Protein AF-A0A7S3JII6-F1 (afdb_monomer_lite)

Radius of gyration: 33.73 Å; chains: 1; bounding box: 93×53×82 Å

pLDDT: mean 81.33, std 14.98, range [37.31, 97.88]

Sequence (235 aa):
NNKSQRLGDVFIVTFVVLNNILLLNLLIAILSSTYALLESKKVVLYINEILKLRNTLEYDRNCSALVSSFPPWNVIALAFLPFMMMLKEPQRLNSVLFHINYVPLLLIVLVAYLAINLLVIPVAYIKGVFVNLQQIWSYEYETSILYRILRFLIYFVLGVPILVLNLAADLAVFVIHCYQNKMSYRKLYKKTLTLSKEVYDYLEIRFEQEHREDKDTIFYTDLILSMREKMRVQQ

Foldseek 3Di:
DVVVVVVVVVVVVVVVVVVVVVVVVVVVVVCVVVCVVCVLCVVVVVVVVVVVVVVVQDDDLLCNLLSVADPPLNVVVVVCVVVSVPDPRRNVVSVVSNCVRCVVVVVVVLVVVLVVLVVCLVVVLVVVLVVLVVVLPDPPDPDDSVVSVVVSVCCNVCVSVVSVVVSVVVSVVSVCVVPPPPVVVVVVVCVLPPCDVVNVVVVVVVSVVVVVVPPPDDPPVVVVVVSVVVSVVSD

Secondary structure (DSSP, 8-state):
-HHHHHHHHHHHHHHHHHHHHHHHHHHHHHHHHHHHHHHHHHHHHHHHHHHHHHHHTS--TTTHHHHSPPTTTHHHHHHTHHHHHH-S-THHHHHHHHHHHHHHHHHHHHHHHHHHHHHHHHHHHHHHHHHHHHHHH-TT--S-HHHHHHHHHHHHHHHHHHHHHHHHHHHHHHHHHHH--THHHHHHHHTT-S--HHHHHHHHHHHHHHHHTT-S---HHHHHHHHHHHHHHT-

InterPro domains:
  IPR056336 Calcium channel YVC1-like, C-terminal transmembrane domain [PF23317] (5-111)

Organism: NCBI:txid151035

Structure (mmCIF, N/CA/C/O backbone):
data_AF-A0A7S3JII6-F1
#
_entry.id   AF-A0A7S3JII6-F1
#
loop_
_atom_site.group_PDB
_atom_site.id
_atom_site.type_symbol
_atom_site.label_atom_id
_atom_site.label_alt_id
_atom_site.label_comp_id
_atom_site.label_asym_id
_atom_site.label_entity_id
_atom_site.label_seq_id
_atom_site.pdbx_PDB_ins_code
_atom_site.Cartn_x
_atom_site.Cartn_y
_atom_site.Cartn_z
_atom_site.occupancy
_atom_site.B_iso_or_equiv
_atom_site.auth_seq_id
_atom_site.auth_comp_id
_atom_site.auth_asym_id
_atom_site.auth_atom_id
_atom_site.pdbx_PDB_model_num
ATOM 1 N N . ASN A 1 1 ? -66.113 -24.465 38.629 1.00 61.88 1 ASN A N 1
ATOM 2 C CA . ASN A 1 1 ? -64.723 -24.183 38.207 1.00 61.88 1 ASN A CA 1
ATOM 3 C C . ASN A 1 1 ? -64.566 -23.578 36.815 1.00 61.88 1 ASN A C 1
ATOM 5 O O . ASN A 1 1 ? -63.849 -22.595 36.710 1.00 61.88 1 ASN A O 1
ATOM 9 N N . ASN A 1 2 ? -65.264 -24.041 35.772 1.00 69.75 2 ASN A N 1
ATOM 10 C CA . ASN A 1 2 ? -64.988 -23.597 34.389 1.00 69.75 2 ASN A CA 1
ATOM 11 C C . ASN A 1 2 ? -65.230 -22.101 34.085 1.00 69.75 2 ASN A C 1
ATOM 13 O O . ASN A 1 2 ? -64.598 -21.559 33.186 1.00 69.75 2 ASN A O 1
ATOM 17 N N . LYS A 1 3 ? -66.119 -21.405 34.813 1.00 71.94 3 LYS A N 1
ATOM 18 C CA . LYS A 1 3 ? -66.345 -19.957 34.609 1.00 71.94 3 LYS A CA 1
ATOM 19 C C . LYS A 1 3 ? -65.189 -19.087 35.122 1.00 71.94 3 LYS A C 1
ATOM 21 O O . LYS A 1 3 ? -64.893 -18.076 34.503 1.00 71.94 3 LYS A O 1
ATOM 26 N N . SER A 1 4 ? -64.531 -19.495 36.211 1.00 74.62 4 SER A N 1
ATOM 27 C CA . SER A 1 4 ? -63.391 -18.759 36.781 1.00 74.62 4 SER A CA 1
ATOM 28 C C . SER A 1 4 ? -62.140 -18.903 35.906 1.00 74.62 4 SER A C 1
ATOM 30 O O . SER A 1 4 ? -61.476 -17.918 35.608 1.00 74.62 4 SER A O 1
ATOM 32 N N . GLN A 1 5 ? -61.887 -20.109 35.382 1.00 80.12 5 GLN A N 1
ATOM 33 C CA . GLN A 1 5 ? -60.766 -20.362 34.464 1.00 80.12 5 GLN A CA 1
ATOM 34 C C . GLN A 1 5 ? -60.878 -19.554 33.164 1.00 80.12 5 GLN A C 1
ATOM 36 O O . GLN A 1 5 ? -59.918 -18.904 32.769 1.00 80.12 5 GLN A O 1
ATOM 41 N N . ARG A 1 6 ? -62.074 -19.479 32.562 1.00 84.50 6 ARG A N 1
ATOM 42 C CA . ARG A 1 6 ? -62.293 -18.685 31.339 1.00 84.50 6 ARG A CA 1
ATOM 43 C C . ARG A 1 6 ? -62.038 -17.187 31.527 1.00 84.50 6 ARG A C 1
ATOM 45 O O . ARG A 1 6 ? -61.585 -16.534 30.596 1.00 84.50 6 ARG A O 1
ATOM 52 N N . LEU A 1 7 ? -62.328 -16.637 32.708 1.00 87.81 7 LEU A N 1
ATOM 53 C CA . LEU A 1 7 ? -62.025 -15.235 33.015 1.00 87.81 7 LEU A CA 1
ATOM 54 C C . LEU A 1 7 ? -60.517 -15.004 33.169 1.00 87.81 7 LEU A C 1
ATOM 56 O O . LEU A 1 7 ? -60.014 -13.984 32.704 1.00 87.81 7 LEU A O 1
ATOM 60 N N . GLY A 1 8 ? -59.800 -15.966 33.759 1.00 88.44 8 GLY A N 1
ATOM 61 C CA . GLY A 1 8 ? -58.338 -15.944 33.837 1.00 88.44 8 GLY A CA 1
ATOM 62 C C . GLY A 1 8 ? -57.680 -15.942 32.457 1.00 88.44 8 GLY A C 1
ATOM 63 O O . GLY A 1 8 ? -56.822 -15.102 32.193 1.00 88.44 8 GLY A O 1
ATOM 64 N N . ASP A 1 9 ? -58.142 -16.805 31.550 1.00 90.62 9 ASP A N 1
ATOM 65 C CA . ASP A 1 9 ? -57.587 -16.905 30.194 1.00 90.62 9 ASP A CA 1
ATOM 66 C C . ASP A 1 9 ? -57.788 -15.607 29.396 1.00 90.62 9 ASP A C 1
ATOM 68 O O . ASP A 1 9 ? -56.856 -15.101 28.770 1.00 90.62 9 ASP A O 1
ATOM 72 N N . VAL A 1 10 ? -58.984 -15.008 29.469 1.00 93.12 10 VAL A N 1
ATOM 73 C CA . VAL A 1 10 ? -59.280 -13.729 28.798 1.00 93.12 10 VAL A CA 1
ATOM 74 C C . VAL A 1 10 ? -58.430 -12.591 29.368 1.00 93.12 10 VAL A C 1
ATOM 76 O O . VAL A 1 10 ? -57.943 -11.748 28.609 1.00 93.12 10 VAL A O 1
ATOM 79 N N . PHE A 1 11 ? -58.207 -12.569 30.684 1.00 95.62 11 PHE A N 1
ATOM 80 C CA . PHE A 1 11 ? -57.358 -11.565 31.323 1.00 95.62 11 PHE A CA 1
ATOM 81 C C . PHE A 1 11 ? -55.892 -11.697 30.892 1.00 95.62 11 PHE A C 1
ATOM 83 O O . PHE A 1 11 ? -55.276 -10.696 30.530 1.00 95.62 11 PHE A O 1
ATOM 90 N N . ILE A 1 12 ? -55.351 -12.919 30.855 1.00 95.38 12 ILE A N 1
ATOM 91 C CA . ILE A 1 12 ? -53.966 -13.175 30.428 1.00 95.38 12 ILE A CA 1
ATOM 92 C C . ILE A 1 12 ? -53.769 -12.774 28.964 1.00 95.38 12 ILE A C 1
ATOM 94 O O . ILE A 1 12 ? -52.814 -12.063 28.654 1.00 95.38 12 ILE A O 1
ATOM 98 N N . VAL A 1 13 ? -54.678 -13.167 28.067 1.00 94.62 13 VAL A N 1
ATOM 99 C CA . VAL A 1 13 ? -54.579 -12.812 26.642 1.00 94.62 13 VAL A CA 1
ATOM 100 C C . VAL A 1 13 ? -54.650 -11.297 26.452 1.00 94.62 13 VAL A C 1
ATOM 102 O O . VAL A 1 13 ? -53.819 -10.730 25.743 1.00 94.62 13 VAL A O 1
ATOM 105 N N . THR A 1 14 ? -55.583 -10.623 27.131 1.00 94.50 14 THR A N 1
ATOM 106 C CA . THR A 1 14 ? -55.715 -9.160 27.051 1.00 94.50 14 THR A CA 1
ATOM 107 C C . THR A 1 14 ? -54.461 -8.467 27.575 1.00 94.50 14 THR A C 1
ATOM 109 O O . THR A 1 14 ? -53.946 -7.558 26.928 1.00 94.50 14 THR A O 1
ATOM 112 N N . PHE A 1 15 ? -53.922 -8.929 28.706 1.00 95.94 15 PHE A N 1
ATOM 113 C CA . PHE A 1 15 ? -52.698 -8.387 29.287 1.00 95.94 15 PHE A CA 1
ATOM 114 C C . PHE A 1 15 ? -51.492 -8.555 28.352 1.00 95.94 15 PHE A C 1
ATOM 116 O O . PHE A 1 15 ? -50.757 -7.595 28.131 1.00 95.94 15 PHE A O 1
ATOM 123 N N . VAL A 1 16 ? -51.312 -9.736 27.749 1.00 97.00 16 VAL A N 1
ATOM 124 C CA . VAL A 1 16 ? -50.206 -10.010 26.814 1.00 97.00 16 VAL A CA 1
ATOM 125 C C . VAL A 1 16 ? -50.315 -9.159 25.547 1.00 97.00 16 VAL A C 1
ATOM 127 O O . VAL A 1 16 ? -49.310 -8.605 25.101 1.00 97.00 16 VAL A O 1
ATOM 130 N N . VAL A 1 17 ? -51.515 -9.019 24.976 1.00 96.56 17 VAL A N 1
ATOM 131 C CA . VAL A 1 17 ? -51.734 -8.195 23.775 1.00 96.56 17 VAL A CA 1
ATOM 132 C C . VAL A 1 17 ? -51.447 -6.723 24.070 1.00 96.56 17 VAL A C 1
ATOM 134 O O . VAL A 1 17 ? -50.718 -6.077 23.318 1.00 96.56 17 VAL A O 1
ATOM 137 N N . LEU A 1 18 ? -51.958 -6.201 25.185 1.00 96.94 18 LEU A N 1
ATOM 138 C CA . LEU A 1 18 ? -51.781 -4.799 25.564 1.00 96.94 18 LEU A CA 1
ATOM 139 C C . LEU A 1 18 ? -50.307 -4.490 25.872 1.00 96.94 18 LEU A C 1
ATOM 141 O O . LEU A 1 18 ? -49.785 -3.474 25.418 1.00 96.94 18 LEU A O 1
ATOM 145 N N . ASN A 1 19 ? -49.609 -5.400 26.559 1.00 96.56 19 ASN A N 1
ATOM 146 C CA . ASN A 1 19 ? -48.182 -5.261 26.852 1.00 96.56 19 ASN A CA 1
ATOM 147 C C . ASN A 1 19 ? -47.326 -5.288 25.571 1.00 96.56 19 ASN A C 1
ATOM 149 O O . ASN A 1 19 ? -46.477 -4.419 25.390 1.00 96.56 19 ASN A O 1
ATOM 153 N N . ASN A 1 20 ? -47.608 -6.201 24.633 1.00 95.00 20 ASN A N 1
ATOM 154 C CA . ASN A 1 20 ? -46.906 -6.244 23.345 1.00 95.00 20 ASN A CA 1
ATOM 155 C C . ASN A 1 20 ? -47.120 -4.975 22.513 1.00 95.00 20 ASN A C 1
ATOM 157 O O . ASN A 1 20 ? -46.159 -4.446 21.961 1.00 95.00 20 ASN A O 1
ATOM 161 N N . ILE A 1 21 ? -48.354 -4.464 22.439 1.00 97.56 21 ILE A N 1
ATOM 162 C CA . ILE A 1 21 ? -48.643 -3.213 21.720 1.00 97.56 21 ILE A CA 1
ATOM 163 C C . ILE A 1 21 ? -47.882 -2.045 22.361 1.00 97.56 21 ILE A C 1
ATOM 165 O O . ILE A 1 21 ? -47.295 -1.224 21.654 1.00 97.56 21 ILE A O 1
ATOM 169 N N . LEU A 1 22 ? -47.852 -1.985 23.694 1.00 96.88 22 LEU A N 1
ATOM 170 C CA . LEU A 1 22 ? -47.154 -0.932 24.428 1.00 96.88 22 LEU A CA 1
ATOM 171 C C . LEU A 1 22 ? -45.637 -0.997 24.198 1.00 96.88 22 LEU A C 1
ATOM 173 O O . LEU A 1 22 ? -45.035 0.021 23.856 1.00 96.88 22 LEU A O 1
ATOM 177 N N . LEU A 1 23 ? -45.026 -2.181 24.317 1.00 97.12 23 LEU A N 1
ATOM 178 C CA . LEU A 1 23 ? -43.593 -2.377 24.071 1.00 97.12 23 LEU A CA 1
ATOM 179 C C . LEU A 1 23 ? -43.206 -2.068 22.624 1.00 97.12 23 LEU A C 1
ATOM 181 O O . LEU A 1 23 ? -42.184 -1.421 22.397 1.00 97.12 23 LEU A O 1
ATOM 185 N N . LEU A 1 24 ? -44.022 -2.484 21.652 1.00 97.19 24 LEU A N 1
ATOM 186 C CA . LEU A 1 24 ? -43.763 -2.217 20.240 1.00 97.19 24 LEU A CA 1
ATOM 187 C C . LEU A 1 24 ? -43.784 -0.710 19.955 1.00 97.19 24 LEU A C 1
ATOM 189 O O . LEU A 1 24 ? -42.853 -0.185 19.347 1.00 97.19 24 LEU A O 1
ATOM 193 N N . ASN A 1 25 ? -44.803 -0.003 20.448 1.00 97.44 25 ASN A N 1
ATOM 194 C CA . ASN A 1 25 ? -44.913 1.443 20.262 1.00 97.44 25 ASN A CA 1
ATOM 195 C C . ASN A 1 25 ? -43.765 2.199 20.943 1.00 97.44 25 ASN A C 1
ATOM 197 O O . ASN A 1 25 ? -43.229 3.149 20.370 1.00 97.44 25 ASN A O 1
ATOM 201 N N . LEU A 1 26 ? -43.343 1.758 22.132 1.00 96.88 26 LEU A N 1
ATOM 202 C CA . LEU A 1 26 ? -42.187 2.329 22.823 1.00 96.88 26 LEU A CA 1
ATOM 203 C C . LEU A 1 26 ? -40.892 2.119 22.023 1.00 96.88 26 LEU A C 1
ATOM 205 O O . LEU A 1 26 ? -40.102 3.049 21.862 1.00 96.88 26 LEU A O 1
ATOM 209 N N . LEU A 1 27 ? -40.680 0.911 21.502 1.00 97.38 27 LEU A N 1
ATOM 210 C CA . LEU A 1 27 ? -39.494 0.565 20.725 1.00 97.38 27 LEU A CA 1
ATOM 211 C C . LEU A 1 27 ? -39.422 1.390 19.435 1.00 97.38 27 LEU A C 1
ATOM 213 O O . LEU A 1 27 ? -38.369 1.953 19.138 1.00 97.38 27 LEU A O 1
ATOM 217 N N . ILE A 1 28 ? -40.545 1.540 18.725 1.00 96.75 28 ILE A N 1
ATOM 218 C CA . ILE A 1 28 ? -40.638 2.396 17.534 1.00 96.75 28 ILE A CA 1
ATOM 219 C C . ILE A 1 28 ? -40.289 3.848 17.885 1.00 96.75 28 ILE A C 1
ATOM 221 O O . ILE A 1 28 ? -39.518 4.475 17.160 1.00 96.75 28 ILE A O 1
ATOM 225 N N . ALA A 1 29 ? -40.787 4.375 19.008 1.00 97.69 29 ALA A N 1
ATOM 226 C CA . ALA A 1 29 ? -40.477 5.737 19.440 1.00 97.69 29 ALA A CA 1
ATOM 227 C C . ALA A 1 29 ? -38.977 5.935 19.737 1.00 97.69 29 ALA A C 1
ATOM 229 O O . ALA A 1 29 ? -38.378 6.912 19.279 1.00 97.69 29 ALA A O 1
ATOM 230 N N . ILE A 1 30 ? -38.343 4.992 20.444 1.00 97.19 30 ILE A N 1
ATOM 231 C CA . ILE A 1 30 ? -36.904 5.050 20.755 1.00 97.19 30 ILE A CA 1
ATOM 232 C C . ILE A 1 30 ? -36.065 4.941 19.476 1.00 97.19 30 ILE A C 1
ATOM 234 O O . ILE A 1 30 ? -35.140 5.733 19.280 1.00 97.19 30 ILE A O 1
ATOM 238 N N . LEU A 1 31 ? -36.387 4.002 18.582 1.00 95.50 31 LEU A N 1
ATOM 239 C CA . LEU A 1 31 ? -35.682 3.853 17.306 1.00 95.50 31 LEU A CA 1
ATOM 240 C C . LEU A 1 31 ? -35.848 5.095 16.438 1.00 95.50 31 LEU A C 1
ATOM 242 O O . LEU A 1 31 ? -34.854 5.616 15.950 1.00 95.50 31 LEU A O 1
ATOM 246 N N . SER A 1 32 ? -37.058 5.638 16.312 1.00 96.56 32 SER A N 1
ATOM 247 C CA . SER A 1 32 ? -37.284 6.865 15.544 1.00 96.56 32 SER A CA 1
ATOM 248 C C . SER A 1 32 ? -36.476 8.042 16.099 1.00 96.56 32 SER A C 1
ATOM 250 O O . SER A 1 32 ? -35.875 8.790 15.329 1.00 96.56 32 SER A O 1
ATOM 252 N N . SER A 1 33 ? -36.417 8.197 17.425 1.00 95.19 33 SER A N 1
ATOM 253 C CA . SER A 1 33 ? -35.642 9.269 18.057 1.00 95.19 33 SER A CA 1
ATOM 254 C C . SER A 1 33 ? -34.132 9.080 17.888 1.00 95.19 33 SER A C 1
ATOM 256 O O . SER A 1 33 ? -33.412 10.053 17.666 1.00 95.19 33 SER A O 1
ATOM 258 N N . THR A 1 34 ? -33.637 7.848 18.010 1.00 91.75 34 THR A N 1
ATOM 259 C CA . THR A 1 34 ? -32.206 7.544 17.867 1.00 91.75 34 THR A CA 1
ATOM 260 C C . THR A 1 34 ? -31.752 7.609 16.411 1.00 91.75 34 THR A C 1
ATOM 262 O O . THR A 1 34 ? -30.670 8.133 16.155 1.00 91.75 34 THR A O 1
ATOM 265 N N . TYR A 1 35 ? -32.582 7.182 15.455 1.00 91.81 35 TYR A N 1
ATOM 266 C CA . TYR A 1 35 ? -32.318 7.340 14.023 1.00 91.81 35 TYR A CA 1
ATOM 267 C C . TYR A 1 35 ? -32.239 8.807 13.619 1.00 91.81 35 TYR A C 1
ATOM 269 O O . TYR A 1 35 ? -31.261 9.182 12.983 1.00 91.81 35 TYR A O 1
ATOM 277 N N . ALA A 1 36 ? -33.184 9.654 14.042 1.00 89.00 36 ALA A N 1
ATOM 278 C CA . ALA A 1 36 ? -33.135 11.087 13.739 1.00 89.00 36 ALA A CA 1
ATOM 279 C C . ALA A 1 36 ? -31.847 11.756 14.271 1.00 89.00 36 ALA A C 1
ATOM 281 O O . ALA A 1 36 ? -31.237 12.595 13.604 1.00 89.00 36 ALA A O 1
ATOM 282 N N . LEU A 1 37 ? -31.385 11.342 15.457 1.00 85.44 37 LEU A N 1
ATOM 283 C CA . LEU A 1 37 ? -30.135 11.834 16.040 1.00 85.44 37 LEU A CA 1
ATOM 284 C C . LEU A 1 37 ? -28.891 11.288 15.316 1.00 85.44 37 LEU A C 1
ATOM 286 O O . LEU A 1 37 ? -27.921 12.018 15.121 1.00 85.44 37 LEU A O 1
ATOM 290 N N . LEU A 1 38 ? -28.901 10.018 14.905 1.00 85.19 38 LEU A N 1
ATOM 291 C CA . LEU A 1 38 ? -27.789 9.394 14.182 1.00 85.19 38 LEU A CA 1
ATOM 292 C C . LEU A 1 38 ? -27.670 9.903 12.743 1.00 85.19 38 LEU A C 1
ATOM 294 O O . LEU A 1 38 ? -26.554 10.120 12.279 1.00 85.19 38 LEU A O 1
ATOM 298 N N . GLU A 1 39 ? -28.787 10.124 12.053 1.00 85.25 39 GLU A N 1
ATOM 299 C CA . GLU A 1 39 ? -28.851 10.622 10.674 1.00 85.25 39 GLU A CA 1
ATOM 300 C C . GLU A 1 39 ? -28.074 11.936 10.519 1.00 85.25 39 GLU A C 1
ATOM 302 O O . GLU A 1 39 ? -27.218 12.048 9.640 1.00 85.25 39 GLU A O 1
ATOM 307 N N . SER A 1 40 ? -28.311 12.885 11.430 1.00 78.81 40 SER A N 1
ATOM 308 C CA . SER A 1 40 ? -27.662 14.202 11.422 1.00 78.81 40 SER A CA 1
ATOM 309 C C . SER A 1 40 ? -26.173 14.146 11.788 1.00 78.81 40 SER A C 1
ATOM 311 O O . SER A 1 40 ? -25.389 14.957 11.298 1.00 78.81 40 SER A O 1
ATOM 313 N N . LYS A 1 41 ? -25.740 13.171 12.605 1.00 79.44 41 LYS A N 1
ATOM 314 C CA . LYS A 1 41 ? -24.352 13.082 13.109 1.00 79.44 41 LYS A CA 1
ATOM 315 C C . LYS A 1 41 ? -23.489 11.989 12.463 1.00 79.44 41 LYS A C 1
ATOM 317 O O . LYS A 1 41 ? -22.295 11.909 12.765 1.00 79.44 41 LYS A O 1
ATOM 322 N N . LYS A 1 42 ? -24.034 11.162 11.559 1.00 78.88 42 LYS A N 1
ATOM 323 C CA . LYS A 1 42 ? -23.351 9.976 10.992 1.00 78.88 42 LYS A CA 1
ATOM 324 C C . LYS A 1 42 ? -21.993 10.288 10.363 1.00 78.88 42 LYS A C 1
ATOM 326 O O . LYS A 1 42 ? -21.028 9.565 10.596 1.00 78.88 42 LYS A O 1
ATOM 331 N N . VAL A 1 43 ? -21.896 11.383 9.606 1.00 73.69 43 VAL A N 1
ATOM 332 C CA . VAL A 1 43 ? -20.669 11.760 8.883 1.00 73.69 43 VAL A CA 1
ATOM 333 C C . VAL A 1 43 ? -19.572 12.195 9.853 1.00 73.69 43 VAL A C 1
ATOM 335 O O . VAL A 1 43 ? -18.434 11.743 9.741 1.00 73.69 43 VAL A O 1
ATOM 338 N N . VAL A 1 44 ? -19.916 13.027 10.838 1.00 73.25 44 VAL A N 1
ATOM 339 C CA . VAL A 1 44 ? -18.966 13.514 11.849 1.00 73.25 44 VAL A CA 1
ATOM 340 C C . VAL A 1 44 ? -18.454 12.356 12.700 1.00 73.25 44 VAL A C 1
ATOM 342 O O . VAL A 1 44 ? -17.246 12.228 12.902 1.00 73.25 44 VAL A O 1
ATOM 345 N N . LEU A 1 45 ? -19.351 11.470 13.143 1.00 75.69 45 LEU A N 1
ATOM 346 C CA . LEU A 1 45 ? -18.983 10.270 13.896 1.00 75.69 45 LEU A CA 1
ATOM 347 C C . LEU A 1 45 ? -18.068 9.348 13.078 1.00 75.69 45 LEU A C 1
ATOM 349 O O . LEU A 1 45 ? -17.054 8.886 13.599 1.00 75.69 45 LEU A O 1
ATOM 353 N N . TYR A 1 46 ? -18.371 9.142 11.794 1.00 76.88 46 TYR A N 1
ATOM 354 C CA . TYR A 1 46 ? -17.549 8.334 10.892 1.00 76.88 46 TYR A CA 1
ATOM 355 C C . TYR A 1 46 ? -16.142 8.918 10.695 1.00 76.88 46 TYR A C 1
ATOM 357 O O . TYR A 1 46 ? -15.146 8.207 10.834 1.00 76.88 46 TYR A O 1
ATOM 365 N N . ILE A 1 47 ? -16.036 10.224 10.427 1.00 73.00 47 ILE A N 1
ATOM 366 C CA . ILE A 1 47 ? -14.741 10.905 10.278 1.00 73.00 47 ILE A CA 1
ATOM 367 C C . ILE A 1 47 ? -13.952 10.849 11.589 1.00 73.00 47 ILE A C 1
ATOM 369 O O . ILE A 1 47 ? -12.752 10.572 11.569 1.00 73.00 47 ILE A O 1
ATOM 373 N N . ASN A 1 48 ? -14.608 11.071 12.730 1.00 73.69 48 ASN A N 1
ATOM 374 C CA . ASN A 1 48 ? -13.970 10.994 14.041 1.00 73.69 48 ASN A CA 1
ATOM 375 C C . ASN A 1 48 ? -13.399 9.594 14.300 1.00 73.69 48 ASN A C 1
ATOM 377 O O . ASN A 1 48 ? -12.257 9.465 14.734 1.00 73.69 48 ASN A O 1
ATOM 381 N N . GLU A 1 49 ? -14.148 8.546 13.969 1.00 75.94 49 GLU A N 1
ATOM 382 C CA . GLU A 1 49 ? -13.677 7.175 14.142 1.00 75.94 49 GLU A CA 1
ATOM 383 C C . GLU A 1 49 ? -12.485 6.863 13.229 1.00 75.94 49 GLU A C 1
ATOM 385 O O . GLU A 1 49 ? -11.484 6.319 13.693 1.00 75.94 49 GLU A O 1
ATOM 390 N N . ILE A 1 50 ? -12.501 7.317 11.970 1.00 69.25 50 ILE A N 1
ATOM 391 C CA . ILE A 1 50 ? -11.333 7.217 11.078 1.00 69.25 50 ILE A CA 1
ATOM 392 C C . ILE A 1 50 ? -10.118 7.946 11.664 1.00 69.25 50 ILE A C 1
ATOM 394 O O . ILE A 1 50 ? -8.996 7.440 11.587 1.00 69.25 50 ILE A O 1
ATOM 398 N N . LEU A 1 51 ? -10.309 9.136 12.237 1.00 68.69 51 LEU A N 1
ATOM 399 C CA . LEU A 1 51 ? -9.224 9.914 12.838 1.00 68.69 51 LEU A CA 1
ATOM 400 C C . LEU A 1 51 ? -8.668 9.240 14.099 1.00 68.69 51 LEU A C 1
ATOM 402 O O . LEU A 1 51 ? -7.446 9.184 14.272 1.00 68.69 51 LEU A O 1
ATOM 406 N N . LYS A 1 52 ? -9.535 8.675 14.944 1.00 71.88 52 LYS A N 1
ATOM 407 C CA . LYS A 1 52 ? -9.136 7.890 16.119 1.00 71.88 52 LYS A CA 1
ATOM 408 C C . LYS A 1 52 ? -8.365 6.642 15.719 1.00 71.88 52 LYS A C 1
ATOM 410 O O . LYS A 1 52 ? -7.273 6.427 16.248 1.00 71.88 52 LYS A O 1
ATOM 415 N N . LEU A 1 53 ? -8.887 5.875 14.759 1.00 69.94 53 LEU A N 1
ATOM 416 C CA . LEU A 1 53 ? -8.232 4.687 14.211 1.00 69.94 53 LEU A CA 1
ATOM 417 C C . LEU A 1 53 ? -6.881 5.045 13.599 1.00 69.94 53 LEU A C 1
ATOM 419 O O . LEU A 1 53 ? -5.888 4.373 13.854 1.00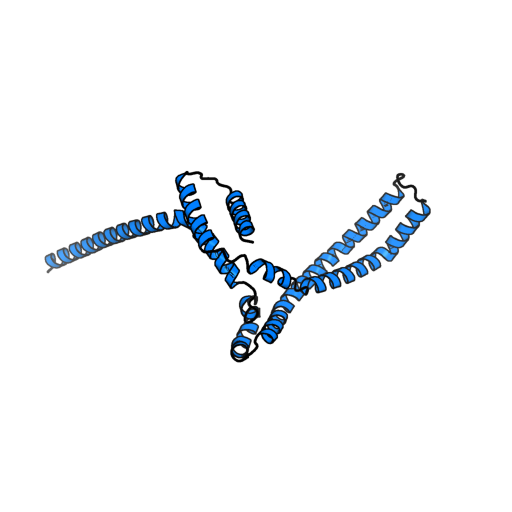 69.94 53 LEU A O 1
ATOM 423 N N . ARG A 1 54 ? -6.792 6.155 12.861 1.00 65.88 54 ARG A N 1
ATOM 424 C CA . ARG A 1 54 ? -5.517 6.642 12.328 1.00 65.88 54 ARG A CA 1
ATOM 425 C C . ARG A 1 54 ? -4.504 6.906 13.439 1.00 65.88 54 ARG A C 1
ATOM 427 O O . ARG A 1 54 ? -3.352 6.546 13.254 1.00 65.88 54 ARG A O 1
ATOM 434 N N . ASN A 1 55 ? -4.908 7.529 14.548 1.00 63.56 55 ASN A N 1
ATOM 435 C CA . ASN A 1 55 ? -4.011 7.812 15.673 1.00 63.56 55 ASN A CA 1
ATOM 436 C C . ASN A 1 55 ? -3.599 6.552 16.444 1.00 63.56 55 ASN A C 1
ATOM 438 O O . ASN A 1 55 ? -2.466 6.477 16.908 1.00 63.56 55 ASN A O 1
ATOM 442 N N . THR A 1 56 ? -4.481 5.559 16.558 1.00 63.06 56 THR A N 1
ATOM 443 C CA . THR A 1 56 ? -4.170 4.281 17.228 1.00 63.06 56 THR A CA 1
ATOM 444 C C . THR A 1 56 ? -3.338 3.336 16.364 1.00 63.06 56 THR A C 1
ATOM 446 O O . THR A 1 56 ? -2.539 2.576 16.901 1.00 63.06 56 THR A O 1
ATOM 449 N N . LEU A 1 57 ? -3.475 3.401 15.039 1.00 63.31 57 LEU A N 1
ATOM 450 C CA . LEU A 1 57 ? -2.676 2.628 14.081 1.00 63.31 57 LEU A CA 1
ATOM 451 C C . LEU A 1 57 ? -1.301 3.256 13.795 1.00 63.31 57 LEU A C 1
ATOM 453 O O . LEU A 1 57 ? -0.532 2.723 12.993 1.00 63.31 57 LEU A O 1
ATOM 457 N N . GLU A 1 58 ? -0.979 4.400 14.402 1.00 63.12 58 GLU A N 1
ATOM 458 C CA . GLU A 1 58 ? 0.321 5.030 14.204 1.00 63.12 58 GLU A CA 1
ATOM 459 C C . GLU A 1 58 ? 1.458 4.285 14.884 1.00 63.12 58 GLU A C 1
ATOM 461 O O . GLU A 1 58 ? 1.319 3.666 15.935 1.00 63.12 58 GLU A O 1
ATOM 466 N N . TYR A 1 59 ? 2.634 4.415 14.273 1.00 63.59 59 TYR A N 1
ATOM 467 C CA . TYR A 1 59 ? 3.846 3.792 14.763 1.00 63.59 59 TYR A CA 1
ATOM 468 C C . TYR A 1 59 ? 4.286 4.399 16.113 1.00 63.59 59 TYR A C 1
ATOM 470 O O . TYR A 1 59 ? 4.980 5.422 16.151 1.00 63.59 59 TYR A O 1
ATOM 478 N N . ASP A 1 60 ? 3.932 3.751 17.225 1.00 69.25 60 ASP A N 1
ATOM 479 C CA . ASP A 1 60 ? 4.548 3.956 18.537 1.00 69.25 60 ASP A CA 1
ATOM 480 C C . ASP A 1 60 ? 5.901 3.224 18.655 1.00 69.25 60 ASP A C 1
ATOM 482 O O . ASP A 1 60 ? 6.023 2.018 18.420 1.00 69.25 60 ASP A O 1
ATOM 486 N N . ARG A 1 61 ? 6.948 3.934 19.082 1.00 67.62 61 ARG A N 1
ATOM 487 C CA . ARG A 1 61 ? 8.299 3.368 19.236 1.00 67.62 61 ARG A CA 1
ATOM 488 C C . ARG A 1 61 ? 8.355 2.203 20.223 1.00 67.62 61 ARG A C 1
ATOM 490 O O . ARG A 1 61 ? 9.286 1.404 20.118 1.00 67.62 61 ARG A O 1
ATOM 497 N N . ASN A 1 62 ? 7.394 2.104 21.136 1.00 74.19 62 ASN A N 1
ATOM 498 C CA . ASN A 1 62 ? 7.400 1.084 22.178 1.00 74.19 62 ASN A CA 1
ATOM 499 C C . ASN A 1 62 ? 6.625 -0.181 21.783 1.00 74.19 62 ASN A C 1
ATOM 501 O O . ASN A 1 62 ? 7.113 -1.272 22.053 1.00 74.19 62 ASN A O 1
ATOM 505 N N . CYS A 1 63 ? 5.481 -0.050 21.097 1.00 73.75 63 CYS A N 1
ATOM 506 C CA . CYS A 1 63 ? 4.562 -1.176 20.861 1.00 73.75 63 CYS A CA 1
ATOM 507 C C . CYS A 1 63 ? 4.151 -1.388 19.391 1.00 73.75 63 CYS A C 1
ATOM 509 O O . CYS A 1 63 ? 3.292 -2.225 19.114 1.00 73.75 63 CYS A O 1
ATOM 511 N N . SER A 1 64 ? 4.738 -0.667 18.427 1.00 72.81 64 SER A N 1
ATOM 512 C CA . SER A 1 64 ? 4.319 -0.753 17.013 1.00 72.81 64 SER A CA 1
ATOM 513 C C . SER A 1 64 ? 4.304 -2.153 16.428 1.00 72.81 64 SER A C 1
ATOM 515 O O . SER A 1 64 ? 3.391 -2.473 15.673 1.00 72.81 64 SER A O 1
ATOM 517 N N . ALA A 1 65 ? 5.300 -2.986 16.729 1.00 78.38 65 ALA A N 1
ATOM 518 C CA . ALA A 1 65 ? 5.388 -4.323 16.158 1.00 78.38 65 ALA A CA 1
ATOM 519 C C . ALA A 1 65 ? 4.199 -5.194 16.573 1.00 78.38 65 ALA A C 1
ATOM 521 O O . ALA A 1 65 ? 3.769 -6.023 15.785 1.00 78.38 65 ALA A O 1
ATOM 522 N N . LEU A 1 66 ? 3.623 -4.976 17.759 1.00 77.38 66 LEU A N 1
ATOM 523 C CA . LEU A 1 66 ? 2.453 -5.725 18.232 1.00 77.38 66 LEU A CA 1
ATOM 524 C C . LEU A 1 66 ? 1.188 -5.353 17.452 1.00 77.38 66 LEU A C 1
ATOM 526 O O . LEU A 1 66 ? 0.407 -6.226 17.091 1.00 77.38 66 LEU A O 1
ATOM 530 N N . VAL A 1 67 ? 1.002 -4.064 17.161 1.00 76.38 67 VAL A N 1
ATOM 531 C CA . VAL A 1 67 ? -0.198 -3.560 16.469 1.00 76.38 67 VAL A CA 1
ATOM 532 C C . VAL A 1 67 ? -0.114 -3.769 14.954 1.00 76.38 67 VAL A C 1
ATOM 534 O O . VAL A 1 67 ? -1.119 -4.043 14.307 1.00 76.38 67 VAL A O 1
ATOM 537 N N . SER A 1 68 ? 1.087 -3.664 14.379 1.00 76.31 68 SER A N 1
ATOM 538 C CA . SER A 1 68 ? 1.321 -3.752 12.925 1.00 76.31 68 SER A CA 1
ATOM 539 C C . SER A 1 68 ? 1.572 -5.170 12.405 1.00 76.31 68 SER A C 1
ATOM 541 O O . SER A 1 68 ? 1.851 -5.357 11.222 1.00 76.31 68 SER A O 1
ATOM 543 N N . SER A 1 69 ? 1.478 -6.181 13.269 1.00 81.06 69 SER A N 1
ATOM 544 C CA . SER A 1 69 ? 1.674 -7.570 12.862 1.00 81.06 69 SER A CA 1
ATOM 545 C C . SER A 1 69 ? 0.490 -8.094 12.059 1.00 81.06 69 SER A C 1
ATOM 547 O O . SER A 1 69 ? -0.650 -8.091 12.522 1.00 81.06 69 SER A O 1
ATOM 549 N N . PHE A 1 70 ? 0.767 -8.621 10.870 1.00 80.94 70 PHE A N 1
ATOM 550 C CA . PHE A 1 70 ? -0.249 -9.261 10.042 1.00 80.94 70 PHE A CA 1
ATOM 551 C C . PHE A 1 70 ? -0.697 -10.598 10.661 1.00 80.94 70 PHE A C 1
ATOM 553 O O . PHE A 1 70 ? 0.148 -11.386 11.093 1.00 80.94 70 PHE A O 1
ATOM 560 N N . PRO A 1 71 ? -2.003 -10.914 10.704 1.00 82.31 71 PRO A N 1
ATOM 561 C CA . PRO A 1 71 ? -2.464 -12.265 11.019 1.00 82.31 71 PRO A CA 1
ATOM 562 C C . PRO A 1 71 ? -2.063 -13.233 9.893 1.00 82.31 71 PRO A C 1
ATOM 564 O O . PRO A 1 71 ? -2.144 -12.843 8.728 1.00 82.31 71 PRO A O 1
ATOM 567 N N . PRO A 1 72 ? -1.688 -14.497 10.170 1.00 84.19 72 PRO A N 1
ATOM 568 C CA . PRO A 1 72 ? -1.450 -15.153 11.466 1.00 84.19 72 PRO A CA 1
ATOM 569 C C . PRO A 1 72 ? -0.061 -14.919 12.100 1.00 84.19 72 PRO A C 1
ATOM 571 O O . PRO A 1 72 ? 0.193 -15.405 13.200 1.00 84.19 72 PRO A O 1
ATOM 574 N N . TRP A 1 73 ? 0.840 -14.164 11.468 1.00 81.75 73 TRP A N 1
ATOM 575 C CA . TRP A 1 73 ? 2.205 -13.911 11.965 1.00 81.75 73 TRP A CA 1
ATOM 576 C C . TRP A 1 73 ? 2.237 -13.160 13.308 1.00 81.75 73 TRP A C 1
ATOM 578 O O . TRP A 1 73 ? 3.214 -13.247 14.050 1.00 81.75 73 TRP A O 1
ATOM 588 N N . ASN A 1 74 ? 1.130 -12.517 13.684 1.00 84.50 74 ASN A N 1
ATOM 589 C CA . ASN A 1 74 ? 0.927 -11.907 14.998 1.00 84.50 74 ASN A CA 1
ATOM 590 C C . ASN A 1 74 ? 1.078 -12.887 16.185 1.00 84.50 74 ASN A C 1
ATOM 592 O O . ASN A 1 74 ? 1.350 -12.454 17.301 1.00 84.50 74 ASN A O 1
ATOM 596 N N . VAL A 1 75 ? 0.980 -14.208 15.975 1.00 86.50 75 VAL A N 1
ATOM 597 C CA . VAL A 1 75 ? 1.243 -15.198 17.044 1.00 86.50 75 VAL A CA 1
ATOM 598 C C . VAL A 1 75 ? 2.677 -15.082 17.575 1.00 86.50 75 VAL A C 1
ATOM 600 O O . VAL A 1 75 ? 2.900 -15.200 18.780 1.00 86.50 75 VAL A O 1
ATOM 603 N N . ILE A 1 76 ? 3.644 -14.783 16.700 1.00 84.12 76 ILE A N 1
ATOM 604 C CA . ILE A 1 76 ? 5.039 -14.557 17.097 1.00 84.12 76 ILE A CA 1
ATOM 605 C C . ILE A 1 76 ? 5.110 -13.311 17.980 1.00 84.12 76 ILE A C 1
ATOM 607 O O . ILE A 1 76 ? 5.649 -13.365 19.079 1.00 84.12 76 ILE A O 1
ATOM 611 N N . ALA A 1 77 ? 4.505 -12.205 17.545 1.00 84.31 77 ALA A N 1
ATOM 612 C CA . ALA A 1 77 ? 4.492 -10.963 18.312 1.00 84.31 77 ALA A CA 1
ATOM 613 C C . ALA A 1 77 ? 3.838 -11.136 19.698 1.00 84.31 77 ALA A C 1
ATOM 615 O O . ALA A 1 77 ? 4.355 -10.612 20.686 1.00 84.31 77 ALA A O 1
ATOM 616 N N . LEU A 1 78 ? 2.768 -11.934 19.790 1.00 85.50 78 LEU A N 1
ATOM 617 C CA . LEU A 1 78 ? 2.086 -12.246 21.048 1.00 85.50 78 LEU A CA 1
ATOM 618 C C . LEU A 1 78 ? 2.993 -12.994 22.039 1.00 85.50 78 LEU A C 1
ATOM 620 O O . LEU A 1 78 ? 3.000 -12.663 23.224 1.00 85.50 78 LEU A O 1
ATOM 624 N N . ALA A 1 79 ? 3.802 -13.948 21.570 1.00 86.62 79 ALA A N 1
ATOM 625 C CA . ALA A 1 79 ? 4.749 -14.675 22.424 1.00 86.62 79 ALA A CA 1
ATOM 626 C C . ALA A 1 79 ? 5.829 -13.759 23.033 1.00 86.62 79 ALA A C 1
ATOM 628 O O . ALA A 1 79 ? 6.326 -14.018 24.129 1.00 86.62 79 ALA A O 1
ATOM 629 N N . PHE A 1 80 ? 6.167 -12.659 22.352 1.00 85.62 80 PHE A N 1
ATOM 630 C CA . PHE A 1 80 ? 7.149 -11.676 22.820 1.00 85.62 80 PHE A CA 1
ATOM 631 C C . PHE A 1 80 ? 6.555 -10.543 23.674 1.00 85.62 80 PHE A C 1
ATOM 633 O O . PHE A 1 80 ? 7.303 -9.722 24.210 1.00 85.62 80 PHE A O 1
ATOM 640 N N . LEU A 1 81 ? 5.235 -10.510 23.865 1.00 86.25 81 LEU A N 1
ATOM 641 C CA . LEU A 1 81 ? 4.544 -9.515 24.687 1.00 86.25 81 LEU A CA 1
ATOM 642 C C . LEU A 1 81 ? 5.015 -9.471 26.160 1.00 86.25 81 LEU A C 1
ATOM 644 O O . LEU A 1 81 ? 5.332 -8.372 26.624 1.00 86.25 81 LEU A O 1
ATOM 648 N N . PRO A 1 82 ? 5.155 -10.595 26.901 1.00 86.50 82 PRO A N 1
ATOM 649 C CA . PRO A 1 82 ? 5.658 -10.543 28.279 1.00 86.50 82 PRO A CA 1
ATOM 650 C C . PRO A 1 82 ? 7.104 -10.029 28.354 1.00 86.50 82 PRO A C 1
ATOM 652 O O . PRO A 1 82 ? 7.448 -9.279 29.266 1.00 86.50 82 PRO A O 1
ATOM 655 N N . PHE A 1 83 ? 7.936 -10.354 27.360 1.00 85.06 83 PHE A N 1
ATOM 656 C CA . PHE A 1 83 ? 9.312 -9.8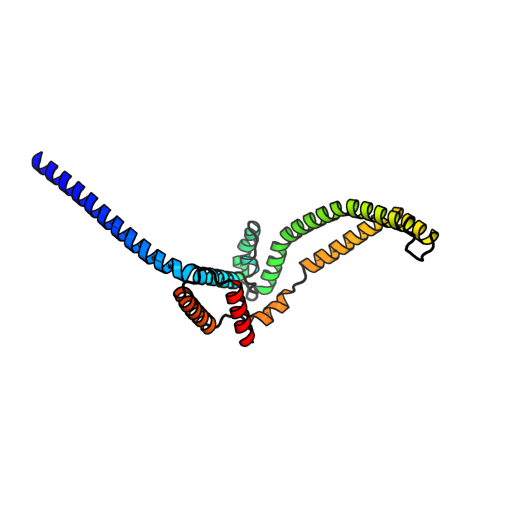60 27.280 1.00 85.06 83 PHE A CA 1
ATOM 657 C C . PHE A 1 83 ? 9.369 -8.350 27.030 1.00 85.06 83 PHE A C 1
ATOM 659 O O . PHE A 1 83 ? 10.188 -7.665 27.641 1.00 85.06 83 PHE A O 1
ATOM 666 N N . MET A 1 84 ? 8.481 -7.810 26.186 1.00 82.88 84 MET A N 1
ATOM 667 C CA . MET A 1 84 ? 8.384 -6.360 25.987 1.00 82.88 84 MET A CA 1
ATOM 668 C C . MET A 1 84 ? 7.978 -5.620 27.266 1.00 82.88 84 MET A C 1
ATOM 670 O O . MET A 1 84 ? 8.515 -4.547 27.524 1.00 82.88 84 MET A O 1
ATOM 674 N N . MET A 1 85 ? 7.069 -6.183 28.070 1.00 83.12 85 MET A N 1
ATOM 675 C CA . MET A 1 85 ? 6.619 -5.561 29.325 1.00 83.12 85 MET A CA 1
ATOM 676 C C . MET A 1 85 ? 7.691 -5.573 30.425 1.00 83.12 85 MET A C 1
ATOM 678 O O . MET A 1 85 ? 7.696 -4.691 31.279 1.00 83.12 85 MET A O 1
ATOM 682 N N . MET A 1 86 ? 8.604 -6.549 30.409 1.00 86.06 86 MET A N 1
ATOM 683 C CA . MET A 1 86 ? 9.694 -6.656 31.389 1.00 86.06 86 MET A CA 1
ATOM 684 C C . MET A 1 86 ? 10.911 -5.774 31.063 1.00 86.06 86 MET A C 1
ATOM 686 O O . MET A 1 86 ? 11.717 -5.481 31.947 1.00 86.06 86 MET A O 1
ATOM 690 N N . LEU A 1 87 ? 11.078 -5.354 29.806 1.00 85.06 87 LEU A N 1
ATOM 691 C CA . LEU A 1 87 ? 12.236 -4.577 29.367 1.00 85.06 87 LEU A CA 1
ATOM 692 C C . LEU A 1 87 ? 12.047 -3.078 29.616 1.00 85.06 87 LEU A C 1
ATOM 694 O O . LEU A 1 87 ? 11.088 -2.464 29.161 1.00 85.06 87 LEU A O 1
ATOM 698 N N . LYS A 1 88 ? 13.048 -2.457 30.249 1.00 80.31 88 LYS A N 1
ATOM 699 C CA . LYS A 1 88 ? 13.099 -1.001 30.465 1.00 80.31 88 LYS A CA 1
ATOM 700 C C . LYS A 1 88 ? 13.211 -0.207 29.152 1.00 80.31 88 LYS A C 1
ATOM 702 O O . LYS A 1 88 ? 12.765 0.933 29.082 1.00 80.31 88 LYS A O 1
ATOM 707 N N . GLU A 1 89 ? 13.786 -0.812 28.109 1.00 84.00 89 GLU A N 1
ATOM 708 C CA . GLU A 1 89 ? 13.968 -0.210 26.781 1.00 84.00 89 GLU A CA 1
ATOM 709 C C . GLU A 1 89 ? 13.408 -1.124 25.667 1.00 84.00 89 GLU A C 1
ATOM 711 O O . GLU A 1 89 ? 14.167 -1.828 24.994 1.00 84.00 89 GLU A O 1
ATOM 716 N N . PRO A 1 90 ? 12.085 -1.118 25.411 1.00 83.31 90 PRO A N 1
ATOM 717 C CA . PRO A 1 90 ? 11.461 -2.016 24.431 1.00 83.31 90 PRO A CA 1
ATOM 718 C C . PRO A 1 90 ? 11.797 -1.664 22.973 1.00 83.31 90 PRO A C 1
ATOM 720 O O . PRO A 1 90 ? 11.560 -2.461 22.071 1.00 83.31 90 PRO A O 1
ATOM 723 N N . GLN A 1 91 ? 12.386 -0.493 22.712 1.00 83.69 91 GLN A N 1
ATOM 724 C CA . GLN A 1 91 ? 12.571 0.057 21.363 1.00 83.69 91 GLN A CA 1
ATOM 725 C C . GLN A 1 91 ? 13.397 -0.846 20.437 1.00 83.69 91 GLN A C 1
ATOM 727 O O . GLN A 1 91 ? 13.062 -1.000 19.261 1.00 83.69 91 GLN A O 1
ATOM 732 N N . ARG A 1 92 ? 14.472 -1.457 20.954 1.00 83.56 92 ARG A N 1
ATOM 733 C CA . ARG A 1 92 ? 15.336 -2.344 20.157 1.00 83.56 92 ARG A CA 1
ATOM 734 C C . ARG A 1 92 ? 14.619 -3.645 19.812 1.00 83.56 92 ARG A C 1
ATOM 736 O O . ARG A 1 92 ? 14.613 -4.042 18.651 1.00 83.56 92 ARG A O 1
ATOM 743 N N . LEU A 1 93 ? 13.971 -4.261 20.802 1.00 84.50 93 LEU A N 1
ATOM 744 C CA . LEU A 1 93 ? 13.214 -5.498 20.617 1.00 84.50 93 LEU A CA 1
ATOM 745 C C . LEU A 1 93 ? 12.022 -5.280 19.674 1.00 84.50 93 LEU A C 1
ATOM 747 O O . LEU A 1 93 ? 11.810 -6.074 18.765 1.00 84.50 93 LEU A O 1
ATOM 751 N N . ASN A 1 94 ? 11.309 -4.164 19.831 1.00 85.81 94 ASN A N 1
ATOM 752 C CA . ASN A 1 94 ? 10.212 -3.755 18.960 1.00 85.81 94 ASN A CA 1
ATOM 753 C C . ASN A 1 94 ? 10.678 -3.588 17.504 1.00 85.81 94 ASN A C 1
ATOM 755 O O . ASN A 1 94 ? 10.046 -4.112 16.592 1.00 85.81 94 ASN A O 1
ATOM 759 N N . SER A 1 95 ? 11.823 -2.934 17.269 1.00 83.69 95 SER A N 1
ATOM 760 C CA . SER A 1 95 ? 12.382 -2.815 15.916 1.00 83.69 95 SER A CA 1
ATOM 761 C C . SER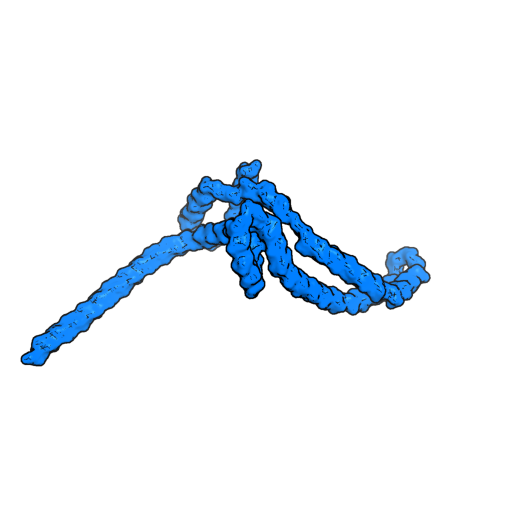 A 1 95 ? 12.741 -4.179 15.327 1.00 83.69 95 SER A C 1
ATOM 763 O O . SER A 1 95 ? 12.425 -4.440 14.169 1.00 83.69 95 SER A O 1
ATOM 765 N N . VAL A 1 96 ? 13.376 -5.063 16.100 1.00 86.56 96 VAL A N 1
ATOM 766 C CA . VAL A 1 96 ? 13.736 -6.412 15.632 1.00 86.56 96 VAL A CA 1
ATOM 767 C C . VAL A 1 96 ? 12.486 -7.232 15.303 1.00 86.56 96 VAL A C 1
ATOM 769 O O . VAL A 1 96 ? 12.406 -7.800 14.216 1.00 86.56 96 VAL A O 1
ATOM 772 N N . LEU A 1 97 ? 11.481 -7.234 16.182 1.00 87.00 97 LEU A N 1
ATOM 773 C CA . LEU A 1 97 ? 10.208 -7.926 15.952 1.00 87.00 97 LEU A CA 1
ATOM 774 C C . LEU A 1 97 ? 9.473 -7.390 14.729 1.00 87.00 97 LEU A C 1
ATOM 776 O O . LEU A 1 97 ? 8.951 -8.172 13.940 1.00 87.00 97 LEU A O 1
ATOM 780 N N . PHE A 1 98 ? 9.497 -6.074 14.522 1.00 85.44 98 PHE A N 1
ATOM 781 C CA . PHE A 1 98 ? 8.954 -5.466 13.315 1.00 85.44 98 PHE A CA 1
ATOM 782 C C . PHE A 1 98 ? 9.636 -6.024 12.058 1.00 85.44 98 PHE A C 1
ATOM 784 O O . PHE A 1 98 ? 8.957 -6.429 11.122 1.00 85.44 98 PHE A O 1
ATOM 791 N N . HIS A 1 99 ? 10.968 -6.135 12.043 1.00 86.44 99 HIS A N 1
ATOM 792 C CA . HIS A 1 99 ? 11.677 -6.708 10.893 1.00 86.44 99 HIS A CA 1
ATOM 793 C C . HIS A 1 99 ? 11.311 -8.180 10.688 1.00 86.44 99 HIS A C 1
ATOM 795 O O . HIS A 1 99 ? 10.988 -8.571 9.570 1.00 86.44 99 HIS A O 1
ATOM 801 N N . ILE A 1 100 ? 11.289 -8.979 11.757 1.00 87.88 100 ILE A N 1
ATOM 802 C CA . ILE A 1 100 ? 10.925 -10.402 11.693 1.00 87.88 100 ILE A CA 1
ATOM 803 C C . ILE A 1 100 ? 9.518 -10.587 11.113 1.00 87.88 100 ILE A C 1
ATOM 805 O O . ILE A 1 100 ? 9.327 -11.429 10.238 1.00 87.88 100 ILE A O 1
ATOM 809 N N . ASN A 1 101 ? 8.548 -9.779 11.544 1.00 87.25 101 ASN A N 1
ATOM 810 C CA . ASN A 1 101 ? 7.165 -9.897 11.081 1.00 87.25 101 ASN A CA 1
ATOM 811 C C . ASN A 1 101 ? 6.982 -9.435 9.630 1.00 87.25 101 ASN A C 1
ATOM 813 O O . ASN A 1 101 ? 6.131 -9.973 8.923 1.00 87.25 101 ASN A O 1
ATOM 817 N N . TYR A 1 102 ? 7.781 -8.472 9.165 1.00 87.44 102 TYR A N 1
ATOM 818 C CA . TYR A 1 102 ? 7.688 -7.948 7.799 1.00 87.44 102 TYR A CA 1
ATOM 819 C C . TYR A 1 102 ? 8.521 -8.722 6.771 1.00 87.44 102 TYR A C 1
ATOM 821 O O . TYR A 1 102 ? 8.206 -8.654 5.585 1.00 87.44 102 TYR A O 1
ATOM 829 N N . VAL A 1 103 ? 9.545 -9.479 7.179 1.00 89.50 103 VAL A N 1
ATOM 830 C CA . VAL A 1 103 ? 10.379 -10.280 6.259 1.00 89.50 103 VAL A CA 1
ATOM 831 C C . VAL A 1 103 ? 9.556 -11.262 5.403 1.00 89.50 103 VAL A C 1
ATOM 833 O O . VAL A 1 103 ? 9.765 -11.284 4.190 1.00 89.50 103 VAL A O 1
ATOM 836 N N . PRO A 1 104 ? 8.595 -12.031 5.949 1.00 89.25 104 PRO A N 1
ATOM 837 C CA . PRO A 1 104 ? 7.750 -12.923 5.151 1.00 89.25 104 PRO A CA 1
ATOM 838 C C . PRO A 1 104 ? 6.914 -12.177 4.109 1.00 89.25 104 PRO A C 1
ATOM 840 O O . PRO A 1 104 ? 6.836 -12.601 2.958 1.00 89.25 104 PRO A O 1
ATOM 843 N N . LEU A 1 105 ? 6.339 -11.031 4.488 1.00 89.25 105 LEU A N 1
ATOM 844 C CA . LEU A 1 105 ? 5.603 -10.175 3.560 1.00 89.25 105 LEU A CA 1
ATOM 845 C C . LEU A 1 105 ? 6.527 -9.654 2.454 1.00 89.25 105 LEU A C 1
ATOM 847 O O . LEU A 1 105 ? 6.183 -9.724 1.277 1.00 89.25 105 LEU A O 1
ATOM 851 N N . LEU A 1 106 ? 7.715 -9.174 2.825 1.00 91.31 106 LEU A N 1
ATOM 852 C CA . LEU A 1 106 ? 8.725 -8.690 1.888 1.00 91.31 106 LEU A CA 1
ATOM 853 C C . LEU A 1 106 ? 9.142 -9.783 0.899 1.00 91.31 106 LEU A C 1
ATOM 855 O O . LEU A 1 106 ? 9.270 -9.499 -0.288 1.00 91.31 106 LEU A O 1
ATOM 859 N N . LEU A 1 107 ? 9.282 -11.028 1.356 1.00 92.75 107 LEU A N 1
ATOM 860 C CA . LEU A 1 107 ? 9.588 -12.172 0.499 1.00 92.75 107 LEU A CA 1
ATOM 861 C C . LEU A 1 107 ? 8.466 -12.434 -0.512 1.00 92.75 107 LEU A C 1
ATOM 863 O O . LEU A 1 107 ? 8.751 -12.600 -1.695 1.00 92.75 107 LEU A O 1
ATOM 867 N N . ILE A 1 108 ? 7.200 -12.414 -0.084 1.00 93.38 108 ILE A N 1
ATOM 868 C CA . ILE A 1 108 ? 6.051 -12.592 -0.989 1.00 93.38 108 ILE A CA 1
ATOM 869 C C . ILE A 1 108 ? 6.033 -11.494 -2.059 1.00 93.38 108 ILE A C 1
ATOM 871 O O . ILE A 1 108 ? 5.900 -11.788 -3.249 1.00 93.38 108 ILE A O 1
ATOM 875 N N . VAL A 1 109 ? 6.205 -10.233 -1.653 1.00 94.44 109 VAL A N 1
ATOM 876 C CA . VAL A 1 109 ? 6.217 -9.103 -2.592 1.00 94.44 109 VAL A CA 1
ATOM 877 C C . VAL A 1 109 ? 7.423 -9.189 -3.532 1.00 94.44 109 VAL A C 1
ATOM 879 O O . VAL A 1 109 ? 7.274 -8.934 -4.724 1.00 94.44 109 VAL A O 1
ATOM 882 N N . LEU A 1 110 ? 8.595 -9.603 -3.042 1.00 95.88 110 LEU A N 1
ATOM 883 C CA . LEU A 1 110 ? 9.794 -9.799 -3.859 1.00 95.88 110 LEU A CA 1
ATOM 884 C C . LEU A 1 110 ? 9.590 -10.891 -4.916 1.00 95.88 110 LEU A C 1
ATOM 886 O O . LEU A 1 110 ? 9.957 -10.694 -6.072 1.00 95.88 110 LEU A O 1
ATOM 890 N N . VAL A 1 111 ? 8.978 -12.020 -4.547 1.00 96.88 111 VAL A N 1
ATOM 891 C CA . VAL A 1 111 ? 8.660 -13.106 -5.488 1.00 96.88 111 VAL A CA 1
ATOM 892 C C . VAL A 1 111 ? 7.678 -12.625 -6.553 1.00 96.88 111 VAL A C 1
ATOM 894 O O . VAL A 1 111 ? 7.905 -12.860 -7.739 1.00 96.88 111 VAL A O 1
ATOM 897 N N . ALA A 1 112 ? 6.622 -11.908 -6.159 1.00 97.06 112 ALA A N 1
ATOM 898 C CA . ALA A 1 112 ? 5.661 -11.339 -7.102 1.00 97.06 112 ALA A CA 1
ATOM 899 C C . ALA A 1 112 ? 6.324 -10.325 -8.051 1.00 97.06 112 ALA A C 1
ATOM 901 O O . ALA A 1 112 ? 6.110 -10.372 -9.262 1.00 97.06 112 ALA A O 1
ATOM 902 N N . TYR A 1 113 ? 7.174 -9.447 -7.515 1.00 96.88 113 TYR A N 1
ATOM 903 C CA . TYR A 1 113 ? 7.942 -8.479 -8.293 1.00 96.88 113 TYR A CA 1
ATOM 904 C C . TYR A 1 113 ? 8.866 -9.168 -9.304 1.00 96.88 113 TYR A C 1
ATOM 906 O O . TYR A 1 113 ? 8.889 -8.794 -10.477 1.00 96.88 113 TYR A O 1
ATOM 914 N N . LEU A 1 114 ? 9.592 -10.204 -8.882 1.00 96.94 114 LEU A N 1
ATOM 915 C CA . LEU A 1 114 ? 10.474 -10.972 -9.758 1.00 96.94 114 LEU A CA 1
ATOM 916 C C . LEU A 1 114 ? 9.672 -11.674 -10.859 1.00 96.94 114 LEU A C 1
ATOM 918 O O . LEU A 1 114 ? 10.041 -11.572 -12.025 1.00 96.94 114 LEU A O 1
ATOM 922 N N . ALA A 1 115 ? 8.549 -12.311 -10.517 1.00 97.31 115 ALA A N 1
ATOM 923 C CA . ALA A 1 115 ? 7.679 -12.975 -11.486 1.00 97.31 115 ALA A CA 1
ATOM 924 C C . ALA A 1 115 ? 7.165 -12.003 -12.560 1.00 97.31 115 ALA A C 1
ATOM 926 O O . ALA A 1 115 ? 7.239 -12.306 -13.751 1.00 97.31 115 ALA A O 1
ATOM 927 N N . ILE A 1 116 ? 6.706 -10.813 -12.158 1.00 97.12 116 ILE A N 1
ATOM 928 C CA . ILE A 1 116 ? 6.242 -9.781 -13.094 1.00 97.12 116 ILE A CA 1
ATOM 929 C C . ILE A 1 116 ? 7.386 -9.320 -14.002 1.00 97.12 116 ILE A C 1
ATOM 931 O O . ILE A 1 116 ? 7.223 -9.311 -15.220 1.00 97.12 116 ILE A O 1
ATOM 935 N N . ASN A 1 117 ? 8.552 -8.974 -13.448 1.00 96.31 117 ASN A N 1
ATOM 936 C CA . ASN A 1 117 ? 9.665 -8.513 -14.280 1.00 96.31 117 ASN A CA 1
ATOM 937 C C . ASN A 1 117 ? 10.176 -9.610 -15.222 1.00 96.31 117 ASN A C 1
ATOM 939 O O . ASN A 1 117 ? 10.488 -9.321 -16.376 1.00 96.31 117 ASN A O 1
ATOM 943 N N . LEU A 1 118 ? 10.192 -10.870 -14.780 1.00 96.31 118 LEU A N 1
ATOM 944 C CA . LEU A 1 118 ? 10.568 -12.004 -15.621 1.00 96.31 118 LEU A CA 1
ATOM 945 C C . LEU A 1 118 ? 9.615 -12.170 -16.814 1.00 96.31 118 LEU A C 1
ATOM 947 O O . LEU A 1 118 ? 10.075 -12.425 -17.924 1.00 96.31 118 LEU A O 1
ATOM 951 N N . LEU A 1 119 ? 8.307 -11.968 -16.610 1.00 96.31 119 LEU A N 1
ATOM 952 C CA . LEU A 1 119 ? 7.312 -11.967 -17.690 1.00 96.31 119 LEU A CA 1
ATOM 953 C C . LEU A 1 119 ? 7.463 -10.766 -18.637 1.00 96.31 119 LEU A C 1
ATOM 955 O O . LEU A 1 119 ? 7.163 -10.878 -19.825 1.00 96.31 119 LEU A O 1
ATOM 959 N N . VAL A 1 120 ? 7.944 -9.625 -18.140 1.00 97.00 120 VAL A N 1
ATOM 960 C CA . VAL A 1 120 ? 8.135 -8.403 -18.938 1.00 97.00 120 VAL A CA 1
ATOM 961 C C . VAL A 1 120 ? 9.402 -8.457 -19.800 1.00 97.00 120 VAL A C 1
ATOM 963 O O . VAL A 1 120 ? 9.393 -7.905 -20.899 1.00 97.00 120 VAL A O 1
ATOM 966 N N . ILE A 1 121 ? 10.466 -9.149 -19.377 1.00 96.62 121 ILE A N 1
ATOM 967 C CA . ILE A 1 121 ? 11.723 -9.282 -20.144 1.00 96.62 121 ILE A CA 1
ATOM 968 C C . ILE A 1 121 ? 11.521 -9.747 -21.601 1.00 96.62 121 ILE A C 1
ATOM 970 O O . ILE A 1 121 ? 12.035 -9.065 -22.492 1.00 96.62 121 ILE A O 1
ATOM 974 N N . PRO A 1 122 ? 10.790 -10.841 -21.910 1.00 97.19 122 PRO A N 1
ATOM 975 C CA . PRO A 1 122 ? 10.605 -11.271 -23.298 1.00 97.19 122 PRO A CA 1
ATOM 976 C C . PRO A 1 122 ? 9.842 -10.230 -24.125 1.00 97.19 122 PRO A C 1
ATOM 978 O O . PRO A 1 122 ? 10.200 -9.969 -25.273 1.00 97.19 122 PRO A O 1
ATOM 981 N N . VAL A 1 123 ? 8.841 -9.574 -23.530 1.00 97.56 123 VAL A N 1
ATOM 982 C CA . VAL A 1 123 ? 8.078 -8.502 -24.187 1.00 97.56 123 VAL A CA 1
ATOM 983 C C . VAL A 1 123 ? 8.977 -7.295 -24.472 1.00 97.56 123 VAL A C 1
ATOM 985 O O . VAL A 1 123 ? 8.940 -6.736 -25.569 1.00 97.56 123 VAL A O 1
ATOM 988 N N . ALA A 1 124 ? 9.823 -6.917 -23.512 1.00 97.19 124 ALA A N 1
ATOM 989 C CA . ALA A 1 124 ? 10.783 -5.828 -23.653 1.00 97.19 124 ALA A CA 1
ATOM 990 C C . ALA A 1 124 ? 11.836 -6.128 -24.729 1.00 97.19 124 ALA A C 1
ATOM 992 O O . ALA A 1 124 ? 12.154 -5.241 -25.522 1.00 97.19 124 ALA A O 1
ATOM 993 N 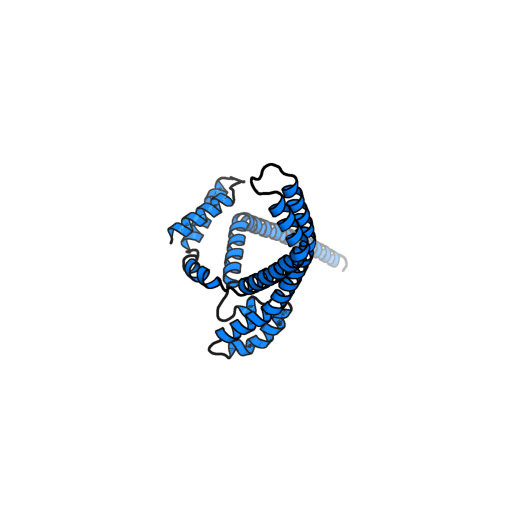N . TYR A 1 125 ? 12.322 -7.370 -24.807 1.00 97.88 125 TYR A N 1
ATOM 994 C CA . TYR A 1 125 ? 13.267 -7.795 -25.838 1.00 97.88 125 TYR A CA 1
ATOM 995 C C . TYR A 1 125 ? 12.649 -7.719 -27.239 1.00 97.88 125 TYR A C 1
ATOM 997 O O . TYR A 1 125 ? 13.212 -7.062 -28.114 1.00 97.88 125 TYR A O 1
ATOM 1005 N N . ILE A 1 126 ? 11.460 -8.303 -27.445 1.00 97.62 126 ILE A N 1
ATOM 1006 C CA . ILE A 1 126 ? 10.759 -8.261 -28.742 1.00 97.62 126 ILE A CA 1
ATOM 1007 C C . ILE A 1 126 ? 10.499 -6.810 -29.164 1.00 97.62 126 ILE A C 1
ATOM 1009 O O . ILE A 1 126 ? 10.788 -6.429 -30.301 1.00 97.62 126 ILE A O 1
ATOM 1013 N N . LYS A 1 127 ? 10.012 -5.974 -28.239 1.00 97.12 127 LYS A N 1
ATOM 1014 C CA . LYS A 1 127 ? 9.793 -4.546 -28.498 1.00 97.12 127 LYS A CA 1
ATOM 1015 C C . LYS A 1 127 ? 11.097 -3.829 -28.851 1.00 97.12 127 LYS A C 1
ATOM 1017 O O . LYS A 1 127 ? 11.108 -3.021 -29.775 1.00 97.12 127 LYS A O 1
ATOM 1022 N N . GLY A 1 128 ? 12.191 -4.122 -28.153 1.00 96.38 128 GLY A N 1
ATOM 1023 C CA . GLY A 1 128 ? 13.503 -3.542 -28.435 1.00 96.38 128 GLY A CA 1
ATOM 1024 C C . GLY A 1 128 ? 14.042 -3.932 -29.811 1.00 96.38 128 GLY A C 1
ATOM 1025 O O . GLY A 1 128 ? 14.549 -3.075 -30.535 1.00 96.38 128 GLY A O 1
ATOM 1026 N N . VAL A 1 129 ? 13.868 -5.194 -30.215 1.00 96.75 129 VAL A N 1
ATOM 1027 C CA . VAL A 1 129 ? 14.208 -5.662 -31.568 1.00 96.75 129 VAL A CA 1
ATOM 1028 C C . VAL A 1 129 ? 13.375 -4.920 -32.615 1.00 96.75 129 VAL A C 1
ATOM 1030 O O . VAL A 1 129 ? 13.942 -4.398 -33.573 1.00 96.75 129 VAL A O 1
ATOM 1033 N N . PHE A 1 130 ? 12.060 -4.799 -32.410 1.00 97.12 130 PHE A N 1
ATOM 1034 C CA . PHE A 1 130 ? 11.164 -4.101 -33.337 1.00 97.12 130 PHE A CA 1
ATOM 1035 C C . PHE A 1 130 ? 11.522 -2.616 -33.499 1.00 97.12 130 PHE A C 1
ATOM 1037 O O . PHE A 1 130 ? 11.625 -2.123 -34.621 1.00 97.12 130 PHE A O 1
ATOM 1044 N N . VAL A 1 131 ? 11.779 -1.908 -32.394 1.00 95.44 131 VAL A N 1
ATOM 1045 C CA . VAL A 1 131 ? 12.167 -0.487 -32.421 1.00 95.44 131 VAL A CA 1
ATOM 1046 C C . VAL A 1 131 ? 13.510 -0.291 -33.127 1.00 95.44 131 VAL A C 1
ATOM 1048 O O . VAL A 1 131 ? 13.637 0.604 -33.962 1.00 95.44 131 VAL A O 1
ATOM 1051 N N . ASN A 1 132 ? 14.507 -1.134 -32.839 1.00 93.81 132 ASN A N 1
ATOM 1052 C CA . ASN A 1 132 ? 15.804 -1.043 -33.511 1.00 93.81 132 ASN A CA 1
ATOM 1053 C C . ASN A 1 132 ? 15.700 -1.388 -35.008 1.00 93.81 132 ASN A C 1
ATOM 1055 O O . ASN A 1 132 ? 16.394 -0.773 -35.812 1.00 93.81 132 ASN A O 1
ATOM 1059 N N . LEU A 1 133 ? 14.811 -2.310 -35.399 1.00 94.25 133 LEU A N 1
ATOM 1060 C CA . LEU A 1 133 ? 14.541 -2.627 -36.805 1.00 94.25 133 LEU A CA 1
ATOM 1061 C C . LEU A 1 133 ? 13.880 -1.445 -37.533 1.00 94.25 133 LEU A C 1
ATOM 1063 O O . LEU A 1 133 ? 14.323 -1.056 -38.612 1.00 94.25 133 LEU A O 1
ATOM 1067 N N . GLN A 1 134 ? 12.875 -0.819 -36.915 1.00 93.94 134 GLN A N 1
ATOM 1068 C CA . GLN A 1 134 ? 12.205 0.362 -37.464 1.00 93.94 134 GLN A CA 1
ATOM 1069 C C . GLN A 1 134 ? 13.185 1.531 -37.681 1.00 93.94 134 GLN A C 1
ATOM 1071 O O . GLN A 1 134 ? 13.097 2.242 -38.682 1.00 93.94 134 GLN A O 1
ATOM 1076 N N . GLN A 1 135 ? 14.163 1.707 -36.785 1.00 90.31 135 GLN A N 1
ATOM 1077 C CA . GLN A 1 135 ? 15.200 2.741 -36.910 1.00 90.31 135 GLN A CA 1
ATOM 1078 C C . GLN A 1 135 ? 16.153 2.530 -38.098 1.00 90.31 135 GLN A C 1
ATOM 1080 O O . GLN A 1 135 ? 16.737 3.503 -38.585 1.00 90.31 135 GLN A O 1
ATOM 1085 N N . ILE A 1 136 ? 16.318 1.295 -38.582 1.00 91.25 136 ILE A N 1
ATOM 1086 C CA . ILE A 1 136 ? 17.128 1.008 -39.777 1.00 91.25 136 ILE A CA 1
ATOM 1087 C C . ILE A 1 136 ? 16.416 1.509 -41.041 1.00 91.25 136 ILE A C 1
ATOM 1089 O O . ILE A 1 136 ? 17.079 2.001 -41.950 1.00 91.25 136 ILE A O 1
ATOM 1093 N N . TRP A 1 137 ? 15.084 1.419 -41.092 1.00 88.06 137 TRP A N 1
ATOM 1094 C CA . TRP A 1 137 ? 14.288 1.817 -42.261 1.00 88.06 137 TRP A CA 1
ATOM 1095 C C . TRP A 1 137 ? 13.864 3.287 -42.266 1.00 88.06 137 TRP A C 1
ATOM 1097 O O . TRP A 1 137 ? 13.515 3.813 -43.321 1.00 88.06 137 TRP A O 1
ATOM 1107 N N . SER A 1 138 ? 13.894 3.966 -41.118 1.00 87.38 138 SER A N 1
ATOM 1108 C CA . SER A 1 138 ? 13.590 5.398 -41.074 1.00 87.38 138 SER A CA 1
ATOM 1109 C C . SER A 1 138 ? 14.736 6.233 -41.663 1.00 87.38 138 SER A C 1
ATOM 1111 O O . SER A 1 138 ? 15.869 6.195 -41.179 1.00 87.38 138 SER A O 1
ATOM 1113 N N . TYR A 1 139 ? 14.432 7.038 -42.684 1.00 75.94 139 TYR A N 1
ATOM 1114 C CA . TYR A 1 139 ? 15.368 7.980 -43.318 1.00 75.94 139 TYR A CA 1
ATOM 1115 C C . TYR A 1 139 ? 15.598 9.263 -42.503 1.00 75.94 139 TYR A C 1
ATOM 1117 O O . TYR A 1 139 ? 16.416 10.092 -42.882 1.00 75.94 139 TYR A O 1
ATOM 1125 N N . GLU A 1 140 ? 14.900 9.428 -41.380 1.00 78.38 140 GLU A N 1
ATOM 1126 C CA . GLU A 1 140 ? 14.809 10.700 -40.652 1.00 78.38 140 GLU A CA 1
ATOM 1127 C C . GLU A 1 140 ? 16.049 11.036 -39.803 1.00 78.38 140 GLU A C 1
ATOM 1129 O O . GLU A 1 140 ? 16.210 12.160 -39.343 1.00 78.38 140 GLU A O 1
ATOM 1134 N N . TYR A 1 141 ? 16.959 10.082 -39.596 1.00 71.69 141 TYR A N 1
ATOM 1135 C CA . TYR A 1 141 ? 18.138 10.287 -38.752 1.00 71.69 141 TYR A CA 1
ATOM 1136 C C . TYR A 1 141 ? 19.403 10.568 -39.581 1.00 71.69 141 TYR A C 1
ATOM 1138 O O . TYR A 1 141 ? 19.668 9.888 -40.568 1.00 71.69 141 TYR A O 1
ATOM 1146 N N . GLU A 1 142 ? 20.245 11.501 -39.127 1.00 73.75 142 GLU A N 1
ATOM 1147 C CA . GLU A 1 142 ? 21.519 11.865 -39.785 1.00 73.75 142 GLU A CA 1
ATOM 1148 C C . GLU A 1 142 ? 22.655 10.839 -39.580 1.00 73.75 142 GLU A C 1
ATOM 1150 O O . GLU A 1 142 ? 23.745 10.970 -40.132 1.00 73.75 142 GLU A O 1
ATOM 1155 N N . THR A 1 143 ? 22.438 9.794 -38.775 1.00 82.06 143 THR A N 1
ATOM 1156 C CA . THR A 1 143 ? 23.482 8.798 -38.479 1.00 82.06 143 THR A CA 1
ATOM 1157 C C . THR A 1 143 ? 23.703 7.829 -39.637 1.00 82.06 143 THR A C 1
ATOM 1159 O O . THR A 1 143 ? 22.750 7.403 -40.297 1.00 82.06 143 THR A O 1
ATOM 1162 N N . SER A 1 144 ? 24.959 7.419 -39.840 1.00 89.06 144 SER A N 1
ATOM 1163 C CA . SER A 1 144 ? 25.340 6.454 -40.873 1.00 89.06 144 SER A CA 1
ATOM 1164 C C . SER A 1 144 ? 24.629 5.104 -40.695 1.00 89.06 144 SER A C 1
ATOM 1166 O O . SER A 1 144 ? 24.481 4.588 -39.584 1.00 89.06 144 SER A O 1
ATOM 1168 N N . ILE A 1 145 ? 24.212 4.499 -41.811 1.00 89.38 145 ILE A N 1
ATOM 1169 C CA . ILE A 1 145 ? 23.485 3.214 -41.844 1.00 89.38 145 ILE A CA 1
ATOM 1170 C C . ILE A 1 145 ? 24.276 2.106 -41.128 1.00 89.38 145 ILE A C 1
ATOM 1172 O O . ILE A 1 145 ? 23.710 1.321 -40.368 1.00 89.38 145 ILE A O 1
ATOM 1176 N N . LEU A 1 146 ? 25.602 2.091 -41.311 1.00 91.38 146 LEU A N 1
ATOM 1177 C CA . LEU A 1 146 ? 26.516 1.140 -40.672 1.00 91.38 146 LEU A CA 1
ATOM 1178 C C . LEU A 1 146 ? 26.408 1.152 -39.142 1.00 91.38 146 LEU A C 1
ATOM 1180 O O . LEU A 1 146 ? 26.340 0.089 -38.527 1.00 91.38 146 LEU A O 1
ATOM 1184 N N . TYR A 1 147 ? 26.341 2.337 -38.527 1.00 91.94 147 TYR A N 1
ATOM 1185 C CA . TYR A 1 147 ? 26.219 2.460 -37.073 1.00 91.94 147 TYR A CA 1
ATOM 1186 C C . TYR A 1 147 ? 24.902 1.860 -36.558 1.00 91.94 147 TYR A C 1
ATOM 1188 O O . TYR A 1 147 ? 24.883 1.195 -35.522 1.00 91.94 147 TYR A O 1
ATOM 1196 N N . ARG A 1 148 ? 23.801 2.031 -37.302 1.00 91.12 148 ARG A N 1
ATOM 1197 C CA . ARG A 1 148 ? 22.486 1.483 -36.926 1.00 91.12 148 ARG A CA 1
ATOM 1198 C C . ARG A 1 148 ? 22.450 -0.037 -37.004 1.00 91.12 148 ARG A C 1
ATOM 1200 O O . ARG A 1 148 ? 21.952 -0.676 -36.080 1.00 91.12 148 ARG A O 1
ATOM 1207 N N . ILE A 1 149 ? 23.018 -0.606 -38.066 1.00 94.12 149 ILE A N 1
ATOM 1208 C CA . ILE A 1 149 ? 23.132 -2.062 -38.228 1.00 94.12 149 ILE A CA 1
ATOM 1209 C C . ILE A 1 149 ? 24.003 -2.648 -37.113 1.00 94.12 149 ILE A C 1
ATOM 1211 O O . ILE A 1 149 ? 23.616 -3.636 -36.491 1.00 94.12 149 ILE A O 1
ATOM 1215 N N . LEU A 1 150 ? 25.140 -2.014 -36.805 1.00 95.25 150 LEU A N 1
ATOM 1216 C CA . LEU A 1 150 ? 26.014 -2.449 -35.717 1.00 95.25 150 LEU A CA 1
ATOM 1217 C C . LEU A 1 150 ? 25.290 -2.408 -34.364 1.00 95.25 150 LEU A C 1
ATOM 1219 O O . LEU A 1 150 ? 25.334 -3.385 -33.620 1.00 95.25 150 LEU A O 1
ATOM 1223 N N . ARG A 1 151 ? 24.578 -1.316 -34.054 1.00 93.12 151 ARG A N 1
ATOM 1224 C CA . ARG A 1 151 ? 23.782 -1.191 -32.823 1.00 93.12 151 ARG A CA 1
ATOM 1225 C C . ARG A 1 151 ? 22.700 -2.267 -32.731 1.00 93.12 151 ARG A C 1
ATOM 1227 O O . ARG A 1 151 ? 22.513 -2.835 -31.657 1.00 93.12 151 ARG A O 1
ATOM 1234 N N . PHE A 1 152 ? 22.012 -2.557 -33.835 1.00 96.00 152 PHE A N 1
ATOM 1235 C CA . PHE A 1 152 ? 21.030 -3.638 -33.899 1.00 96.00 152 PHE A CA 1
ATOM 1236 C C . PHE A 1 152 ? 21.675 -4.996 -33.615 1.00 96.00 152 PHE A C 1
ATOM 1238 O O . PHE A 1 152 ? 21.161 -5.736 -32.785 1.00 96.00 152 PHE A O 1
ATOM 1245 N N . LEU A 1 153 ? 22.820 -5.302 -34.233 1.00 96.44 153 LEU A N 1
ATOM 1246 C CA . LEU A 1 153 ? 23.529 -6.570 -34.040 1.00 96.44 153 LEU A CA 1
ATOM 1247 C C . LEU A 1 153 ? 24.026 -6.719 -32.593 1.00 96.44 153 LEU A C 1
ATOM 1249 O O . LEU A 1 153 ? 23.823 -7.763 -31.973 1.00 96.44 153 LEU A O 1
ATOM 1253 N N . ILE A 1 154 ? 24.586 -5.647 -32.022 1.00 96.81 154 ILE A N 1
ATOM 1254 C CA . ILE A 1 154 ? 24.973 -5.586 -30.606 1.00 96.81 154 ILE A CA 1
ATOM 1255 C C . ILE A 1 154 ? 23.757 -5.843 -29.712 1.00 96.81 154 ILE A C 1
ATOM 1257 O O . ILE A 1 154 ? 23.836 -6.677 -28.816 1.00 96.81 154 ILE A O 1
ATOM 1261 N N . TYR A 1 155 ? 22.626 -5.173 -29.950 1.00 96.19 155 TYR A N 1
ATOM 1262 C CA . TYR A 1 155 ? 21.412 -5.378 -29.156 1.00 96.19 155 TYR A CA 1
ATOM 1263 C C . TYR A 1 155 ? 20.817 -6.778 -29.347 1.00 96.19 155 TYR A C 1
ATOM 1265 O O . TYR A 1 155 ? 20.302 -7.363 -28.401 1.00 96.19 155 TYR A O 1
ATOM 1273 N N . PHE A 1 156 ? 20.898 -7.349 -30.544 1.00 96.12 156 PHE A N 1
ATOM 1274 C CA . PHE A 1 156 ? 20.379 -8.683 -30.821 1.00 96.12 156 PHE A CA 1
ATOM 1275 C C . PHE A 1 156 ? 21.116 -9.752 -30.002 1.00 96.12 156 PHE A C 1
ATOM 1277 O O . PHE A 1 156 ? 20.466 -10.603 -29.394 1.00 96.12 156 PHE A O 1
ATOM 1284 N N . VAL A 1 157 ? 22.450 -9.655 -29.919 1.00 96.62 157 VAL A N 1
ATOM 1285 C CA . VAL A 1 157 ? 23.309 -10.601 -29.182 1.00 96.62 157 VAL A CA 1
ATOM 1286 C C . VAL A 1 157 ? 23.373 -10.287 -27.681 1.00 96.62 157 VAL A C 1
ATOM 1288 O O . VAL A 1 157 ? 23.231 -11.186 -26.855 1.00 96.62 157 VAL A O 1
ATOM 1291 N N . LEU A 1 158 ? 23.572 -9.018 -27.303 1.00 97.62 158 LEU A N 1
ATOM 1292 C CA . LEU A 1 158 ? 23.765 -8.592 -25.907 1.00 97.62 158 LEU A CA 1
ATOM 1293 C C . LEU A 1 158 ? 22.491 -8.081 -25.221 1.00 97.62 158 LEU A C 1
ATOM 1295 O O . LEU A 1 158 ? 22.522 -7.797 -24.025 1.00 97.62 158 LEU A O 1
ATOM 1299 N N . GLY A 1 159 ? 21.363 -7.984 -25.924 1.00 95.88 159 GLY A N 1
ATOM 1300 C CA . GLY A 1 159 ? 20.120 -7.442 -25.370 1.00 95.88 159 GLY A CA 1
ATOM 1301 C C . GLY A 1 159 ? 19.601 -8.238 -24.176 1.00 95.88 159 GLY A C 1
ATOM 1302 O O . GLY A 1 159 ? 19.212 -7.640 -23.176 1.00 95.88 159 GLY A O 1
ATOM 1303 N N . VAL A 1 160 ? 19.659 -9.573 -24.234 1.00 95.62 160 VAL A N 1
ATOM 1304 C CA . VAL A 1 160 ? 19.240 -10.433 -23.113 1.00 95.62 160 VAL A CA 1
ATOM 1305 C C . VAL A 1 160 ? 20.151 -10.243 -21.887 1.00 95.62 160 VAL A C 1
ATOM 1307 O O . VAL A 1 160 ? 19.615 -9.921 -20.827 1.00 95.62 160 VAL A O 1
ATOM 1310 N N . PRO A 1 161 ? 21.496 -10.338 -21.987 1.00 97.12 161 PRO A N 1
ATOM 1311 C CA . PRO A 1 161 ? 22.391 -10.001 -20.876 1.00 97.12 161 PRO A CA 1
ATOM 1312 C C . PRO A 1 161 ? 22.153 -8.612 -20.266 1.00 97.12 161 PRO A C 1
ATOM 1314 O O . PRO A 1 161 ? 22.121 -8.481 -19.044 1.00 97.12 161 PRO A O 1
ATOM 1317 N N . ILE A 1 162 ? 21.944 -7.581 -21.095 1.00 96.75 162 ILE A N 1
ATOM 1318 C CA . ILE A 1 162 ? 21.678 -6.211 -20.624 1.00 96.75 162 ILE A CA 1
ATOM 1319 C C . ILE A 1 162 ? 20.370 -6.152 -19.821 1.00 96.75 162 ILE A C 1
ATOM 1321 O O . ILE A 1 162 ? 20.333 -5.538 -18.756 1.00 96.75 162 ILE A O 1
ATOM 1325 N N . LEU A 1 163 ? 19.308 -6.815 -20.290 1.00 96.81 163 LEU A N 1
ATOM 1326 C CA . LEU A 1 163 ? 18.026 -6.873 -19.579 1.00 96.81 163 LEU A CA 1
ATOM 1327 C C . LEU A 1 163 ? 18.126 -7.643 -18.254 1.00 96.81 163 LEU A C 1
ATOM 1329 O O . LEU A 1 163 ? 17.509 -7.239 -17.271 1.00 96.81 163 LEU A O 1
ATOM 1333 N N . VAL A 1 164 ? 18.930 -8.709 -18.195 1.00 95.75 164 VAL A N 1
ATOM 1334 C CA . VAL A 1 164 ? 19.186 -9.455 -16.950 1.00 95.75 164 VAL A CA 1
ATOM 1335 C C . VAL A 1 164 ? 19.961 -8.605 -15.940 1.00 95.75 164 VAL A C 1
ATOM 1337 O O . VAL A 1 164 ? 19.622 -8.597 -14.757 1.00 95.75 164 VAL A O 1
ATOM 1340 N N . LEU A 1 165 ? 20.964 -7.845 -16.390 1.00 96.94 165 LEU A N 1
ATOM 1341 C CA . LEU A 1 165 ? 21.669 -6.895 -15.525 1.00 96.94 165 LEU A CA 1
ATOM 1342 C C . LEU A 1 165 ? 20.729 -5.804 -15.003 1.00 96.94 165 LEU A C 1
ATOM 1344 O O . LEU A 1 165 ? 20.800 -5.452 -13.826 1.00 96.94 165 LEU A O 1
ATOM 1348 N N . ASN A 1 166 ? 19.818 -5.313 -15.847 1.00 96.69 166 ASN A N 1
ATOM 1349 C CA . ASN A 1 166 ? 18.813 -4.346 -15.420 1.00 96.69 166 ASN A CA 1
ATOM 1350 C C . ASN A 1 166 ? 17.865 -4.938 -14.366 1.00 96.69 166 ASN A C 1
ATOM 1352 O O . ASN A 1 166 ? 17.625 -4.294 -13.353 1.00 96.69 166 ASN A O 1
ATOM 1356 N N . LEU A 1 167 ? 17.418 -6.189 -14.533 1.00 96.50 167 LEU A N 1
ATOM 1357 C CA . LEU A 1 167 ? 16.625 -6.894 -13.519 1.00 96.50 167 LEU A CA 1
ATOM 1358 C C . LEU A 1 167 ? 17.360 -6.981 -12.170 1.00 96.50 167 LEU A C 1
ATOM 1360 O O . LEU A 1 167 ? 16.744 -6.796 -11.122 1.00 96.50 167 LEU A O 1
ATOM 1364 N N . ALA A 1 168 ? 18.668 -7.251 -12.178 1.00 96.69 168 ALA A N 1
ATOM 1365 C CA . ALA A 1 168 ? 19.464 -7.302 -10.952 1.00 96.69 168 ALA A CA 1
ATOM 1366 C C . ALA A 1 168 ? 19.572 -5.923 -10.275 1.00 96.69 168 ALA A C 1
ATOM 1368 O O . ALA A 1 168 ? 19.440 -5.825 -9.052 1.00 96.69 168 ALA A O 1
ATOM 1369 N N . ALA A 1 169 ? 19.775 -4.861 -11.060 1.00 97.00 169 ALA A N 1
ATOM 1370 C CA . ALA A 1 169 ? 19.800 -3.488 -10.559 1.00 97.00 169 ALA A CA 1
ATOM 1371 C C . ALA A 1 169 ? 18.442 -3.082 -9.965 1.00 97.00 169 ALA A C 1
ATOM 1373 O O . ALA A 1 169 ? 18.380 -2.580 -8.843 1.00 97.00 169 ALA A O 1
ATOM 1374 N N . ASP A 1 170 ? 17.358 -3.377 -10.678 1.00 96.44 170 ASP A N 1
ATOM 1375 C CA . ASP A 1 170 ? 15.985 -3.117 -10.259 1.00 96.44 170 ASP A CA 1
ATOM 1376 C C . ASP A 1 170 ? 15.637 -3.865 -8.962 1.00 96.44 170 ASP A C 1
ATOM 1378 O O . ASP A 1 170 ? 15.064 -3.281 -8.040 1.00 96.44 170 ASP A O 1
ATOM 1382 N N . LEU A 1 171 ? 16.072 -5.123 -8.822 1.00 96.06 171 LEU A N 1
ATOM 1383 C CA . LEU A 1 171 ? 15.913 -5.901 -7.591 1.00 96.06 171 LEU A CA 1
ATOM 1384 C C . LEU A 1 171 ? 16.668 -5.265 -6.415 1.00 96.06 171 LEU A C 1
ATOM 1386 O O . LEU A 1 171 ? 16.110 -5.135 -5.323 1.00 96.06 171 LEU A O 1
ATOM 1390 N N . ALA A 1 172 ? 17.910 -4.822 -6.625 1.00 95.56 172 ALA A N 1
ATOM 1391 C CA . ALA A 1 172 ? 18.683 -4.139 -5.589 1.00 95.56 172 ALA A CA 1
ATOM 1392 C C . ALA A 1 172 ? 18.012 -2.823 -5.158 1.00 95.56 172 ALA A C 1
ATOM 1394 O O . ALA A 1 172 ? 17.857 -2.560 -3.961 1.00 95.56 172 ALA A O 1
ATOM 1395 N N . VAL A 1 173 ? 17.553 -2.020 -6.123 1.00 94.88 173 VAL A N 1
ATOM 1396 C CA . VAL A 1 173 ? 16.830 -0.766 -5.867 1.00 94.88 173 VAL A CA 1
ATOM 1397 C C . VAL A 1 173 ? 15.517 -1.032 -5.133 1.00 94.88 173 VAL A C 1
ATOM 1399 O O . VAL A 1 173 ? 15.192 -0.293 -4.200 1.00 94.88 173 VAL A O 1
ATOM 1402 N N . PHE A 1 174 ? 14.784 -2.080 -5.506 1.00 94.75 174 PHE A N 1
ATOM 1403 C CA . PHE A 1 174 ? 13.540 -2.485 -4.858 1.00 94.75 174 PHE A CA 1
ATOM 1404 C C . PHE A 1 174 ? 13.764 -2.844 -3.384 1.00 94.75 174 PHE A C 1
ATOM 1406 O O . PHE A 1 174 ? 13.099 -2.286 -2.509 1.00 94.75 174 PHE A O 1
ATOM 1413 N N . VAL A 1 175 ? 14.757 -3.689 -3.086 1.00 91.81 175 VAL A N 1
ATOM 1414 C CA . VAL A 1 175 ? 15.106 -4.058 -1.703 1.00 91.81 175 VAL A CA 1
ATOM 1415 C C . VAL A 1 175 ? 15.500 -2.822 -0.892 1.00 91.81 175 VAL A C 1
ATOM 1417 O O . VAL A 1 175 ? 15.005 -2.636 0.221 1.00 91.81 175 VAL A O 1
ATOM 1420 N N . ILE A 1 176 ? 16.323 -1.931 -1.454 1.00 91.56 176 ILE A N 1
ATOM 1421 C CA . ILE A 1 176 ? 16.694 -0.673 -0.792 1.00 91.56 176 ILE A CA 1
ATOM 1422 C C . ILE A 1 176 ? 15.444 0.16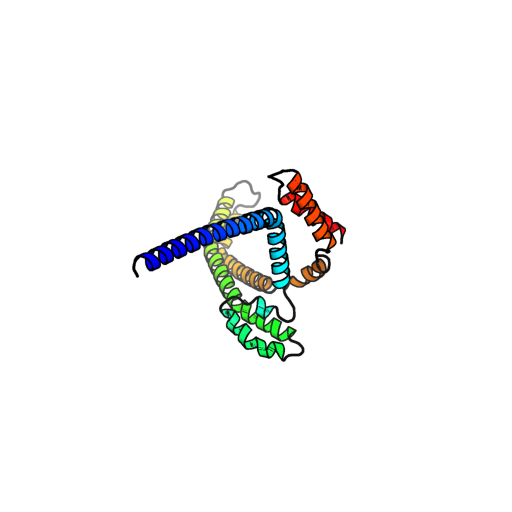5 -0.488 1.00 91.56 176 ILE A C 1
ATOM 1424 O O . ILE A 1 176 ? 15.302 0.661 0.629 1.00 91.56 176 ILE A O 1
ATOM 1428 N N . HIS A 1 177 ? 14.514 0.302 -1.435 1.00 89.25 177 HIS A N 1
ATOM 1429 C CA . HIS A 1 177 ? 13.278 1.064 -1.232 1.00 89.25 177 HIS A CA 1
ATOM 1430 C C . HIS A 1 177 ? 12.368 0.457 -0.163 1.00 89.25 177 HIS A C 1
ATOM 1432 O O . HIS A 1 177 ? 11.776 1.210 0.610 1.00 89.25 177 HIS A O 1
ATOM 1438 N N . CYS A 1 178 ? 12.289 -0.871 -0.066 1.00 86.62 178 CYS A N 1
ATOM 1439 C CA . CYS A 1 178 ? 11.525 -1.536 0.988 1.00 86.62 178 CYS A CA 1
ATOM 1440 C C . CYS A 1 178 ? 12.079 -1.255 2.395 1.00 86.62 178 CYS A C 1
ATOM 1442 O O . CYS A 1 178 ? 11.304 -1.172 3.346 1.00 86.62 178 CYS A O 1
ATOM 1444 N N . TYR A 1 179 ? 13.396 -1.072 2.529 1.00 82.88 179 TYR A N 1
ATOM 1445 C CA . TYR A 1 179 ? 14.056 -0.785 3.810 1.00 82.88 179 TYR A CA 1
ATOM 1446 C C . TYR A 1 179 ? 14.265 0.710 4.096 1.00 82.88 179 TYR A C 1
ATOM 1448 O O . TYR A 1 179 ? 14.633 1.080 5.215 1.00 82.88 179 TYR A O 1
ATOM 1456 N N . GLN A 1 180 ? 14.022 1.598 3.127 1.00 80.75 180 GLN A N 1
ATOM 1457 C CA . GLN A 1 180 ? 14.155 3.039 3.329 1.00 80.75 180 GLN A CA 1
ATOM 1458 C C . GLN A 1 180 ? 13.113 3.552 4.333 1.00 80.75 180 GLN A C 1
ATOM 1460 O O . GLN A 1 180 ? 11.950 3.803 4.017 1.00 80.75 180 GLN A O 1
ATOM 1465 N N . ASN A 1 181 ? 13.567 3.788 5.562 1.00 62.44 181 ASN A N 1
ATOM 1466 C CA . ASN A 1 181 ? 12.745 4.267 6.665 1.00 62.44 181 ASN A CA 1
ATOM 1467 C C . ASN A 1 181 ? 12.458 5.781 6.548 1.00 62.44 181 ASN A C 1
ATOM 1469 O O . ASN A 1 181 ? 12.933 6.598 7.339 1.00 62.44 181 ASN A O 1
ATOM 1473 N N . LYS A 1 182 ? 11.658 6.189 5.551 1.00 57.56 182 LYS A N 1
ATOM 1474 C CA . LYS A 1 182 ? 11.245 7.597 5.342 1.00 57.56 182 LYS A CA 1
ATOM 1475 C C . LYS A 1 182 ? 10.275 8.127 6.416 1.00 57.56 182 LYS A C 1
ATOM 1477 O O . LYS A 1 182 ? 9.855 9.283 6.351 1.00 57.56 182 LYS A O 1
ATOM 1482 N N . MET A 1 183 ? 9.956 7.336 7.444 1.00 52.38 183 MET A N 1
ATOM 1483 C CA . MET A 1 183 ? 9.069 7.723 8.553 1.00 52.38 183 MET A CA 1
ATOM 1484 C C . MET A 1 183 ? 9.590 8.910 9.381 1.00 52.38 183 MET A C 1
ATOM 1486 O O . MET A 1 183 ? 8.803 9.550 10.081 1.00 52.38 183 MET A O 1
ATOM 1490 N N . SER A 1 184 ? 10.885 9.245 9.302 1.00 47.59 184 SER A N 1
ATOM 1491 C CA . SER A 1 184 ? 11.450 10.382 10.047 1.00 47.59 184 SER A CA 1
ATOM 1492 C C . SER A 1 184 ? 10.857 11.735 9.613 1.00 47.59 184 SER A C 1
ATOM 1494 O O . SER A 1 184 ? 10.582 12.587 10.456 1.00 47.59 184 SER A O 1
ATOM 1496 N N . TYR A 1 185 ? 10.532 11.905 8.325 1.00 46.28 185 TYR A N 1
ATOM 1497 C CA . TYR A 1 185 ? 9.979 13.161 7.797 1.00 46.28 185 TYR A CA 1
ATOM 1498 C C . TYR A 1 185 ? 8.529 13.430 8.236 1.00 46.28 185 TYR A C 1
ATOM 1500 O O . TYR A 1 185 ? 8.132 14.584 8.381 1.00 46.28 185 TYR A O 1
ATOM 1508 N N . ARG A 1 186 ? 7.728 12.387 8.510 1.00 48.50 186 ARG A N 1
ATOM 1509 C CA . ARG A 1 186 ? 6.323 12.553 8.940 1.00 48.50 186 ARG A CA 1
ATOM 1510 C C . ARG A 1 186 ? 6.179 12.936 10.413 1.00 48.50 186 ARG A C 1
ATOM 1512 O O . ARG A 1 186 ? 5.198 13.581 10.767 1.00 48.50 186 ARG A O 1
ATOM 1519 N N . LYS A 1 187 ? 7.153 12.594 11.265 1.00 50.03 187 LYS A N 1
ATOM 1520 C CA . LYS A 1 187 ? 7.113 12.908 12.707 1.00 50.03 187 LYS A CA 1
ATOM 1521 C C . LYS A 1 187 ? 7.196 14.412 12.993 1.00 50.03 187 LYS A C 1
ATOM 1523 O O . LYS A 1 187 ? 6.558 14.877 13.931 1.00 50.03 187 LYS A O 1
ATOM 1528 N N . LEU A 1 188 ? 7.927 15.170 12.171 1.00 49.00 188 LEU A N 1
ATOM 1529 C CA . LEU A 1 188 ? 8.046 16.630 12.300 1.00 49.00 188 LEU A CA 1
ATOM 1530 C C . LEU A 1 188 ? 6.773 17.368 11.863 1.00 49.00 188 LEU A C 1
ATOM 1532 O O . LEU A 1 188 ? 6.366 18.312 12.526 1.00 49.00 188 LEU A O 1
ATOM 1536 N N . TYR A 1 189 ? 6.101 16.894 10.812 1.00 47.44 189 TYR A N 1
ATOM 1537 C CA . TYR A 1 189 ? 4.888 17.533 10.285 1.00 47.44 189 TYR A CA 1
ATOM 1538 C C . TYR A 1 189 ? 3.622 17.225 11.107 1.00 47.44 189 TYR A C 1
ATOM 1540 O O . TYR A 1 189 ? 2.583 17.838 10.892 1.00 47.44 189 TYR A O 1
ATOM 1548 N N . LYS A 1 190 ? 3.685 16.245 12.022 1.00 45.56 190 LYS A N 1
ATOM 1549 C CA . LYS A 1 190 ? 2.517 15.746 12.763 1.00 45.56 190 LYS A CA 1
ATOM 1550 C C . LYS A 1 190 ? 2.371 16.310 14.179 1.00 45.56 190 LYS A C 1
ATOM 1552 O O . LYS A 1 190 ? 1.259 16.333 14.697 1.00 45.56 190 LYS A O 1
ATOM 1557 N N . LYS A 1 191 ? 3.440 16.857 14.775 1.0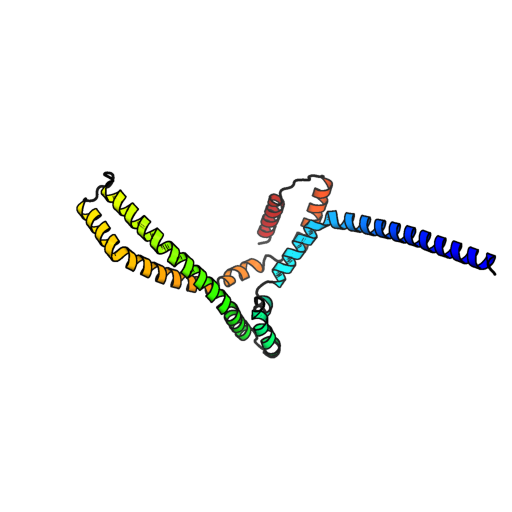0 46.97 191 LYS A N 1
ATOM 1558 C CA . LYS A 1 191 ? 3.353 17.590 16.057 1.00 46.97 191 LYS A CA 1
ATOM 1559 C C . LYS A 1 191 ? 2.412 18.811 15.971 1.00 46.97 191 LYS A C 1
ATOM 1561 O O . LYS A 1 191 ? 1.950 19.289 16.995 1.00 46.97 191 LYS A O 1
ATOM 1566 N N . THR A 1 192 ? 2.099 19.261 14.758 1.00 48.09 192 THR A N 1
ATOM 1567 C CA . THR A 1 192 ? 1.209 20.383 14.419 1.00 48.09 192 THR A CA 1
ATOM 1568 C C . THR A 1 192 ? -0.191 19.965 13.940 1.00 48.09 192 THR A C 1
ATOM 1570 O O . THR A 1 192 ? -0.986 20.826 13.593 1.00 48.09 192 THR A O 1
ATOM 1573 N N . LEU A 1 193 ? -0.523 18.665 13.905 1.00 51.88 193 LEU A N 1
ATOM 1574 C CA . LEU A 1 193 ? -1.756 18.139 13.284 1.00 51.88 193 LEU A CA 1
ATOM 1575 C C . LEU A 1 193 ? -2.663 17.368 14.258 1.00 51.88 193 LEU A C 1
ATOM 1577 O O . LEU A 1 193 ? -3.494 16.558 13.845 1.00 51.88 193 LEU A O 1
ATOM 1581 N N . THR A 1 194 ? -2.523 17.601 15.562 1.00 54.31 194 THR A N 1
ATOM 1582 C CA . THR A 1 194 ? -3.614 17.319 16.499 1.00 54.31 194 THR A CA 1
ATOM 1583 C C . THR A 1 194 ? -4.711 18.335 16.218 1.00 54.31 194 THR A C 1
ATOM 1585 O O . THR A 1 194 ? -4.475 19.524 16.419 1.00 54.31 194 THR A O 1
ATOM 1588 N N . LEU A 1 195 ? -5.878 17.898 15.723 1.00 57.69 195 LEU A N 1
ATOM 1589 C CA . LEU A 1 195 ? -7.040 18.782 15.610 1.00 57.69 195 LEU A CA 1
ATOM 1590 C C . LEU A 1 195 ? -7.260 19.423 16.985 1.00 57.69 195 LEU A C 1
ATOM 1592 O O . LEU A 1 195 ? -7.618 18.727 17.936 1.00 57.69 195 LEU A O 1
ATOM 1596 N N . SER A 1 196 ? -6.991 20.726 17.096 1.00 64.62 196 SER A N 1
ATOM 1597 C CA . SER A 1 196 ? -7.365 21.491 18.281 1.00 64.62 196 SER A CA 1
ATOM 1598 C C . SER A 1 196 ? -8.861 21.287 18.510 1.00 64.62 196 SER A C 1
ATOM 1600 O O . SER A 1 196 ? -9.627 21.164 17.549 1.00 64.62 196 SER A O 1
ATOM 1602 N N . LYS A 1 197 ? -9.287 21.255 19.774 1.00 66.12 197 LYS A N 1
ATOM 1603 C CA . LYS A 1 197 ? -10.710 21.187 20.138 1.00 66.12 197 LYS A CA 1
ATOM 1604 C C . LYS A 1 197 ? -11.522 22.267 19.407 1.00 66.12 197 LYS A C 1
ATOM 1606 O O . LYS A 1 197 ? -12.628 22.016 18.959 1.00 66.12 197 LYS A O 1
ATOM 1611 N N . GLU A 1 198 ? -10.895 23.408 19.145 1.00 67.94 198 GLU A N 1
ATOM 1612 C CA . GLU A 1 198 ? -11.442 24.515 18.357 1.00 67.94 198 GLU A CA 1
ATOM 1613 C C . GLU A 1 198 ? -11.770 24.143 16.903 1.00 67.94 198 GLU A C 1
ATOM 1615 O O . GLU A 1 198 ? -12.756 24.618 16.346 1.00 67.94 198 GLU A O 1
ATOM 1620 N N . VAL A 1 199 ? -10.956 23.296 16.262 1.00 68.31 199 VAL A N 1
ATOM 1621 C CA . VAL A 1 199 ? -11.215 22.827 14.891 1.00 68.31 199 VAL A CA 1
ATOM 1622 C C . VAL A 1 199 ? -12.402 21.868 14.890 1.00 68.31 199 VAL A C 1
ATOM 1624 O O . VAL A 1 199 ? -13.197 21.896 13.956 1.00 68.31 199 VAL A O 1
ATOM 1627 N N . TYR A 1 200 ? -12.545 21.059 15.943 1.00 67.19 200 TYR A N 1
ATOM 1628 C CA . TYR A 1 200 ? -13.697 20.179 16.125 1.00 67.19 200 TYR A CA 1
ATOM 1629 C C . TYR A 1 200 ? -14.989 20.982 16.318 1.00 67.19 200 TYR A C 1
ATOM 1631 O O . TYR A 1 200 ? -15.935 20.793 15.557 1.00 67.19 200 TYR A O 1
ATOM 1639 N N . ASP A 1 201 ? -14.988 21.930 17.256 1.00 74.31 201 ASP A N 1
ATOM 1640 C CA . ASP A 1 201 ? -16.148 22.781 17.542 1.00 74.31 201 ASP A CA 1
ATOM 1641 C C . ASP A 1 201 ? -16.538 23.609 16.301 1.00 74.31 201 ASP A C 1
ATOM 1643 O O . ASP A 1 201 ? -17.714 23.741 15.970 1.00 74.31 201 ASP A O 1
ATOM 1647 N N . TYR A 1 202 ? -15.554 24.099 15.535 1.00 74.50 202 TYR A N 1
ATOM 1648 C CA . TYR A 1 202 ? -15.805 24.793 14.268 1.00 74.50 202 TYR A CA 1
ATOM 1649 C C . TYR A 1 202 ? -16.475 23.903 13.215 1.00 74.50 202 TYR A C 1
ATOM 1651 O O . TYR A 1 202 ? -17.358 24.364 12.490 1.00 74.50 202 TYR A O 1
ATOM 1659 N N . LEU A 1 203 ? -16.039 22.648 13.095 1.00 70.50 203 LEU A N 1
ATOM 1660 C CA . LEU A 1 203 ? -16.637 21.701 12.159 1.00 70.50 203 LEU A CA 1
ATOM 1661 C C . LEU A 1 203 ? -18.063 21.365 12.568 1.00 70.50 203 LEU A C 1
ATOM 1663 O O . LEU A 1 203 ? -18.934 21.379 11.707 1.00 70.50 203 LEU A O 1
ATOM 1667 N N . GLU A 1 204 ? -18.311 21.124 13.856 1.00 74.56 204 GLU A N 1
ATOM 1668 C CA . GLU A 1 204 ? -19.657 20.861 14.370 1.00 74.56 204 GLU A CA 1
ATOM 1669 C C . GLU A 1 204 ? -20.599 22.035 14.066 1.00 74.56 204 GLU A C 1
ATOM 1671 O O . GLU A 1 204 ? -21.649 21.825 13.462 1.00 74.56 204 GLU A O 1
ATOM 1676 N N . ILE A 1 205 ? -20.172 23.275 14.336 1.00 79.19 205 ILE A N 1
ATOM 1677 C CA . ILE A 1 205 ? -20.950 24.484 14.017 1.00 79.19 205 ILE A CA 1
ATOM 1678 C C . ILE A 1 205 ? -21.217 24.603 12.510 1.00 79.19 205 ILE A C 1
ATOM 1680 O O . ILE A 1 205 ? -22.330 24.932 12.102 1.00 79.19 205 ILE A O 1
ATOM 1684 N N . ARG A 1 206 ? -20.213 24.350 11.662 1.00 72.12 206 ARG A N 1
ATOM 1685 C CA . ARG A 1 206 ? -20.370 24.491 10.208 1.00 72.12 206 ARG A CA 1
ATOM 1686 C C . ARG A 1 206 ? -21.275 23.413 9.613 1.00 72.12 206 ARG A C 1
ATOM 1688 O O . ARG A 1 206 ? -22.099 23.730 8.761 1.00 72.12 206 ARG A O 1
ATOM 1695 N N . PHE A 1 207 ? -21.176 22.180 10.104 1.00 70.25 207 PHE A N 1
ATOM 1696 C CA . PHE A 1 207 ? -22.088 21.101 9.727 1.00 70.25 207 PHE A CA 1
ATOM 1697 C C . PHE A 1 207 ? -23.523 21.380 10.189 1.00 70.25 207 PHE A C 1
ATOM 1699 O O . PHE A 1 207 ? -24.454 21.145 9.424 1.00 70.25 207 PHE A O 1
ATOM 1706 N N . GLU A 1 208 ? -23.722 21.926 11.394 1.00 73.12 208 GLU A N 1
ATOM 1707 C CA . GLU A 1 208 ? -25.053 22.341 11.859 1.00 73.12 208 GLU A CA 1
ATOM 1708 C C . GLU A 1 208 ? -25.645 23.480 11.018 1.00 73.12 208 GLU A C 1
ATOM 1710 O O . GLU A 1 208 ? -26.858 23.522 10.808 1.00 73.12 208 GLU A O 1
ATOM 1715 N N . GLN A 1 209 ? -24.809 24.400 10.526 1.00 74.62 209 GLN A N 1
ATOM 1716 C CA . GLN A 1 209 ? -25.236 25.475 9.628 1.00 74.62 209 GLN A CA 1
ATOM 1717 C C . GLN A 1 209 ? -25.613 24.948 8.238 1.00 74.62 209 GLN A C 1
ATOM 1719 O O . GLN A 1 209 ? -26.672 25.306 7.730 1.00 74.62 209 GLN A O 1
ATOM 1724 N N . GLU A 1 210 ? -24.810 24.063 7.643 1.00 66.50 210 GLU A N 1
ATOM 1725 C CA . GLU A 1 210 ? -25.099 23.482 6.321 1.00 66.50 210 GLU A CA 1
ATOM 1726 C C . GLU A 1 210 ? -26.305 22.538 6.335 1.00 66.50 210 GLU A C 1
ATOM 1728 O O . GLU A 1 210 ? -27.086 22.540 5.385 1.00 66.50 210 GLU A O 1
ATOM 1733 N N . HIS A 1 211 ? -26.519 21.789 7.421 1.00 64.94 211 HIS A N 1
ATOM 1734 C CA . HIS A 1 211 ? -27.693 20.922 7.557 1.00 64.94 211 HIS A CA 1
ATOM 1735 C C . HIS A 1 211 ? -29.010 21.716 7.619 1.00 64.94 211 HIS A C 1
ATOM 1737 O O . HIS A 1 211 ? -30.056 21.202 7.240 1.00 64.94 211 HIS A O 1
ATOM 1743 N N . ARG A 1 212 ? -28.971 22.985 8.054 1.00 66.38 212 ARG A N 1
ATOM 1744 C CA . ARG A 1 212 ? -30.137 23.887 8.010 1.00 66.38 212 ARG A CA 1
ATOM 1745 C C . ARG A 1 212 ? -30.420 24.454 6.621 1.00 66.38 212 ARG A C 1
ATOM 1747 O O . ARG A 1 212 ? -31.528 24.931 6.401 1.00 66.38 212 ARG A O 1
ATOM 1754 N N . GLU A 1 213 ? -29.445 24.447 5.715 1.00 73.62 213 GLU A N 1
ATOM 1755 C CA . GLU A 1 213 ? -29.588 25.031 4.376 1.00 73.62 213 GLU A CA 1
ATOM 1756 C C . GLU A 1 213 ? -30.085 24.035 3.314 1.00 73.62 213 GLU A C 1
ATOM 1758 O O . GLU A 1 213 ? -30.219 24.428 2.158 1.00 73.62 213 GLU A O 1
ATOM 1763 N N . ASP A 1 214 ? -30.373 22.780 3.684 1.00 61.03 214 ASP A N 1
ATOM 1764 C CA . ASP A 1 214 ? -30.943 21.729 2.812 1.00 61.03 214 ASP A CA 1
ATOM 1765 C C . ASP A 1 214 ? -30.179 21.543 1.483 1.00 61.03 214 ASP A C 1
ATOM 1767 O O . ASP A 1 214 ? -30.718 21.196 0.431 1.00 61.03 214 ASP A O 1
ATOM 1771 N N . LYS A 1 215 ? -28.871 21.821 1.509 1.00 57.59 215 LYS A N 1
ATOM 1772 C CA . LYS A 1 215 ? -27.982 21.616 0.366 1.00 57.59 215 LYS A CA 1
ATOM 1773 C C . LYS A 1 215 ? -27.526 20.162 0.369 1.00 57.59 215 LYS A C 1
ATOM 1775 O O . LYS A 1 215 ? -26.439 19.846 0.847 1.00 57.59 215 LYS A O 1
ATOM 1780 N N . ASP A 1 216 ? -28.345 19.295 -0.221 1.00 55.34 216 ASP A N 1
ATOM 1781 C CA . ASP A 1 216 ? -28.108 17.845 -0.371 1.00 55.34 216 ASP A CA 1
ATOM 1782 C C . ASP A 1 216 ? -26.796 17.473 -1.090 1.00 55.34 216 ASP A C 1
ATOM 1784 O O . ASP A 1 216 ? -26.354 16.323 -1.080 1.00 55.34 216 ASP A O 1
ATOM 1788 N N . THR A 1 217 ? -26.127 18.441 -1.709 1.00 51.97 217 THR A N 1
ATOM 1789 C CA . THR A 1 217 ? -24.902 18.226 -2.474 1.00 51.97 217 THR A CA 1
ATOM 1790 C C . THR A 1 217 ? -23.884 19.312 -2.181 1.00 51.97 217 THR A C 1
ATOM 1792 O O . THR A 1 217 ? -23.668 20.208 -2.997 1.00 51.97 217 THR A O 1
ATOM 1795 N N . ILE A 1 218 ? -23.215 19.232 -1.035 1.00 53.81 218 ILE A N 1
ATOM 1796 C CA . ILE A 1 218 ? -21.928 19.909 -0.878 1.00 53.81 218 ILE A CA 1
ATOM 1797 C C . ILE A 1 218 ? -20.833 18.868 -1.038 1.00 53.81 218 ILE A C 1
ATOM 1799 O O . ILE A 1 218 ? -20.752 17.868 -0.325 1.00 53.81 218 ILE A O 1
ATOM 1803 N N . PHE A 1 219 ? -20.013 19.109 -2.059 1.00 61.47 219 PHE A N 1
ATOM 1804 C CA . PHE A 1 219 ? -18.826 18.345 -2.377 1.00 61.47 219 PHE A CA 1
ATOM 1805 C C . PHE A 1 219 ? -17.962 18.243 -1.121 1.00 61.47 219 PHE A C 1
ATOM 1807 O O . PHE A 1 219 ? -17.401 19.237 -0.665 1.00 61.47 219 PHE A O 1
ATOM 1814 N N . TYR A 1 220 ? -17.779 17.021 -0.616 1.00 58.91 220 TYR A N 1
ATOM 1815 C CA . TYR A 1 220 ? -16.770 16.680 0.393 1.00 58.91 220 TYR A CA 1
ATOM 1816 C C . TYR A 1 220 ? -15.415 17.355 0.122 1.00 58.91 220 TYR A C 1
ATOM 1818 O O . TYR A 1 220 ? -14.661 17.641 1.046 1.00 58.91 220 TYR A O 1
ATOM 1826 N N . THR A 1 221 ? -15.123 17.650 -1.144 1.00 59.03 221 THR A N 1
ATOM 1827 C CA . THR A 1 221 ? -13.973 18.415 -1.610 1.00 59.03 221 THR A CA 1
ATOM 1828 C C . THR A 1 221 ? -13.846 19.803 -0.974 1.00 59.03 221 THR A C 1
ATOM 1830 O O . THR A 1 221 ? -12.751 20.118 -0.520 1.00 59.03 221 THR A O 1
ATOM 1833 N N . ASP A 1 222 ? -14.909 20.605 -0.859 1.00 68.56 222 ASP A N 1
ATOM 1834 C CA . ASP A 1 222 ? -14.830 21.970 -0.296 1.00 68.56 222 ASP A CA 1
ATOM 1835 C C . ASP A 1 222 ? -14.652 21.958 1.226 1.00 68.56 222 ASP A C 1
ATOM 1837 O O . ASP A 1 222 ? -13.877 22.736 1.792 1.00 68.56 222 ASP A O 1
ATOM 1841 N N . LEU A 1 223 ? -15.289 21.002 1.905 1.00 66.75 223 LEU A N 1
ATOM 1842 C CA . LEU A 1 223 ? -15.055 20.754 3.325 1.00 66.75 223 LEU A CA 1
ATOM 1843 C C . LEU A 1 223 ? -13.603 20.310 3.571 1.00 66.75 223 LEU A C 1
ATOM 1845 O O . LEU A 1 223 ? -12.925 20.835 4.451 1.00 66.75 223 LEU A O 1
ATOM 1849 N N . ILE A 1 224 ? -13.093 19.377 2.764 1.00 63.28 224 ILE A N 1
ATOM 1850 C CA . ILE A 1 224 ? -11.708 18.900 2.859 1.00 63.28 224 ILE A CA 1
ATOM 1851 C C . ILE A 1 224 ? -10.718 20.030 2.537 1.00 63.28 224 ILE A C 1
ATOM 1853 O O . ILE A 1 224 ? -9.678 20.131 3.193 1.00 63.28 224 ILE A O 1
ATOM 1857 N N . LEU A 1 225 ? -11.025 20.894 1.565 1.00 67.62 225 LEU A N 1
ATOM 1858 C CA . LEU A 1 225 ? -10.202 22.052 1.209 1.00 67.62 225 LEU A CA 1
ATOM 1859 C C . LEU A 1 225 ? -10.175 23.087 2.338 1.00 67.62 225 LEU A C 1
ATOM 1861 O O . LEU A 1 225 ? -9.086 23.483 2.749 1.00 67.62 225 LEU A O 1
ATOM 1865 N N . SER A 1 226 ? -11.327 23.441 2.910 1.00 68.94 226 SER A N 1
ATOM 1866 C CA . SER A 1 226 ? -11.407 24.387 4.035 1.00 68.94 226 SER A CA 1
ATOM 1867 C C . SER A 1 226 ? -10.768 23.840 5.319 1.00 68.94 226 SER A C 1
ATOM 1869 O O . SER A 1 226 ? -10.060 24.568 6.020 1.00 68.94 226 SER A O 1
ATOM 1871 N N . MET A 1 227 ? -10.919 22.539 5.598 1.00 63.91 227 MET A N 1
ATOM 1872 C CA . MET A 1 227 ? -10.178 21.840 6.655 1.00 63.91 227 MET A CA 1
ATOM 1873 C C . MET A 1 227 ? -8.668 21.944 6.432 1.00 63.91 227 MET A C 1
ATOM 1875 O O . MET A 1 227 ? -7.917 22.262 7.354 1.00 63.91 227 MET A O 1
ATOM 1879 N N . ARG A 1 228 ? -8.205 21.668 5.208 1.00 64.81 228 ARG A N 1
ATOM 1880 C CA . ARG A 1 228 ? -6.782 21.702 4.854 1.00 64.81 228 ARG A CA 1
ATOM 1881 C C . ARG A 1 228 ? -6.203 23.109 4.952 1.00 64.81 228 ARG A C 1
ATOM 1883 O O . ARG A 1 228 ? -5.057 23.254 5.371 1.00 64.81 228 ARG A O 1
ATOM 1890 N N . GLU A 1 229 ? -6.975 24.117 4.570 1.00 69.75 229 GLU A N 1
ATOM 1891 C CA . GLU A 1 229 ? -6.595 25.523 4.649 1.00 69.75 229 GLU A CA 1
ATOM 1892 C C . GLU A 1 229 ? -6.470 25.978 6.107 1.00 69.75 229 GLU A C 1
ATOM 1894 O O . GLU A 1 229 ? -5.411 26.457 6.503 1.00 69.75 229 GLU A O 1
ATOM 1899 N N . LYS A 1 230 ? -7.462 25.702 6.963 1.00 63.44 230 LYS A N 1
ATOM 1900 C CA . LYS A 1 230 ? -7.373 26.036 8.397 1.00 63.44 230 LYS A CA 1
ATOM 1901 C C . LYS A 1 230 ? -6.286 25.263 9.143 1.00 63.44 230 LYS A C 1
ATOM 1903 O O . LYS A 1 230 ? -5.600 25.847 9.978 1.00 63.44 230 LYS A O 1
ATOM 1908 N N . MET A 1 231 ? -6.072 23.987 8.817 1.00 55.97 231 MET A N 1
ATOM 1909 C CA . MET A 1 231 ? -4.954 23.213 9.374 1.00 55.97 231 MET A CA 1
ATOM 1910 C C . MET A 1 231 ? -3.581 23.730 8.911 1.00 55.97 231 MET A C 1
ATOM 1912 O O . MET A 1 231 ? -2.585 23.456 9.573 1.00 55.97 231 MET A O 1
ATOM 1916 N N . ARG A 1 232 ? -3.507 24.471 7.794 1.00 55.34 232 ARG A N 1
ATOM 1917 C CA . ARG A 1 232 ? -2.292 25.184 7.363 1.00 55.34 232 ARG A CA 1
ATOM 1918 C C . ARG A 1 232 ? -2.113 26.536 8.053 1.00 55.34 232 ARG A C 1
ATOM 1920 O O . ARG A 1 232 ? -0.977 26.933 8.248 1.00 55.34 232 ARG A O 1
ATOM 1927 N N . VAL A 1 233 ? -3.195 27.224 8.422 1.00 48.97 233 VAL A N 1
ATOM 1928 C CA . VAL A 1 233 ? -3.145 28.533 9.109 1.00 48.97 233 VAL A CA 1
ATOM 1929 C C . VAL A 1 233 ? -2.674 28.413 10.567 1.00 48.97 233 VAL A C 1
ATOM 1931 O O . VAL A 1 233 ? -2.162 29.376 11.120 1.00 48.97 233 VAL A O 1
ATOM 1934 N N . GLN A 1 234 ? -2.814 27.238 11.189 1.00 43.81 234 GLN A N 1
ATOM 1935 C CA . GLN A 1 234 ? -2.278 26.958 12.531 1.00 43.81 234 GLN A CA 1
ATOM 1936 C C . GLN A 1 234 ? -0.818 26.443 12.532 1.00 43.81 234 GLN A C 1
ATOM 1938 O O . GLN A 1 234 ? -0.328 26.043 13.590 1.00 43.81 234 GLN A O 1
ATOM 1943 N N . GLN A 1 235 ? -0.138 26.417 11.375 1.00 37.31 235 GLN A N 1
ATOM 1944 C CA . GLN A 1 235 ? 1.307 26.144 11.267 1.00 37.31 235 GLN A CA 1
ATOM 1945 C C . GLN A 1 235 ? 2.123 27.420 11.451 1.00 37.31 235 GLN A C 1
ATOM 1947 O O . GLN A 1 235 ? 3.209 27.304 12.061 1.00 37.31 235 GLN A O 1
#